Protein AF-A0A383EMZ6-F1 (afdb_monomer)

Structure (mmCIF, N/CA/C/O backbone):
data_AF-A0A383EMZ6-F1
#
_entry.id   AF-A0A383EMZ6-F1
#
loop_
_atom_site.group_PDB
_atom_site.id
_atom_site.type_symbol
_atom_site.label_atom_id
_atom_site.label_alt_id
_atom_site.label_comp_id
_atom_site.label_asym_id
_atom_site.label_entity_id
_atom_site.label_seq_id
_atom_site.pdbx_PDB_ins_code
_atom_site.Cartn_x
_atom_site.Cartn_y
_atom_site.Cartn_z
_atom_site.occupancy
_atom_site.B_iso_or_equiv
_atom_site.auth_seq_id
_atom_site.auth_comp_id
_atom_site.auth_asym_id
_atom_site.auth_atom_id
_atom_site.pdbx_PDB_model_num
ATOM 1 N N . PHE A 1 1 ? 7.703 -22.568 -2.954 1.00 60.00 1 PHE A N 1
ATOM 2 C CA . PHE A 1 1 ? 8.858 -21.655 -2.824 1.00 60.00 1 PHE A CA 1
ATOM 3 C C . PHE A 1 1 ? 9.112 -20.869 -4.114 1.00 60.00 1 PHE A C 1
ATOM 5 O O . PHE A 1 1 ? 8.906 -19.668 -4.104 1.00 60.00 1 PHE A O 1
ATOM 12 N N . PHE A 1 2 ? 9.433 -21.506 -5.249 1.00 65.88 2 PHE A N 1
ATOM 13 C CA . PHE A 1 2 ? 9.772 -20.796 -6.503 1.00 65.88 2 PHE A CA 1
ATOM 14 C C . PHE A 1 2 ? 8.658 -19.934 -7.124 1.00 65.88 2 PHE A C 1
ATOM 16 O O . PHE A 1 2 ? 8.951 -18.939 -7.774 1.00 65.88 2 PHE A O 1
ATOM 23 N N . ALA A 1 3 ? 7.383 -20.264 -6.895 1.00 71.06 3 ALA A N 1
ATOM 24 C CA . ALA A 1 3 ? 6.262 -19.441 -7.360 1.00 71.06 3 ALA A CA 1
ATOM 25 C C . ALA A 1 3 ? 6.038 -18.172 -6.513 1.00 71.06 3 ALA A C 1
ATOM 27 O O . ALA A 1 3 ? 5.283 -17.293 -6.920 1.00 71.06 3 ALA A O 1
ATOM 28 N N . TYR A 1 4 ? 6.675 -18.065 -5.340 1.00 65.00 4 TYR A N 1
ATOM 29 C CA . TYR A 1 4 ? 6.412 -16.993 -4.379 1.00 65.00 4 TYR A CA 1
ATOM 30 C C . TYR A 1 4 ? 6.621 -15.587 -4.959 1.00 65.00 4 TYR A C 1
ATOM 32 O O . TYR A 1 4 ? 5.724 -14.771 -4.781 1.00 65.00 4 TYR A O 1
ATOM 40 N N . PRO A 1 5 ? 7.691 -15.285 -5.723 1.00 65.12 5 PRO A N 1
ATOM 41 C CA . PRO A 1 5 ? 7.840 -13.968 -6.339 1.00 65.12 5 PRO A CA 1
ATOM 42 C C . PRO A 1 5 ? 6.700 -13.620 -7.297 1.00 65.12 5 PRO A C 1
ATOM 44 O O . PRO A 1 5 ? 6.251 -12.480 -7.318 1.00 65.12 5 PRO A O 1
ATOM 47 N N . PHE A 1 6 ? 6.179 -14.591 -8.049 1.00 69.00 6 PHE A N 1
ATOM 48 C CA . PHE A 1 6 ? 5.073 -14.358 -8.979 1.00 69.00 6 PHE A CA 1
ATOM 49 C C . PHE A 1 6 ? 3.757 -14.150 -8.230 1.00 69.00 6 PHE A C 1
ATOM 51 O O . PHE A 1 6 ? 3.038 -13.195 -8.507 1.00 69.00 6 PHE A O 1
ATOM 58 N N . VAL A 1 7 ? 3.476 -14.984 -7.228 1.00 71.69 7 VAL A N 1
ATOM 59 C CA . VAL A 1 7 ? 2.276 -14.857 -6.389 1.00 71.69 7 VAL A CA 1
ATOM 60 C C . VAL A 1 7 ? 2.310 -13.568 -5.568 1.00 71.69 7 VAL A C 1
ATOM 62 O O . VAL A 1 7 ? 1.307 -12.879 -5.488 1.00 71.69 7 VAL A O 1
ATOM 65 N N . ALA A 1 8 ? 3.456 -13.175 -5.018 1.00 66.31 8 ALA A N 1
ATOM 66 C CA . ALA A 1 8 ? 3.597 -11.913 -4.297 1.00 66.31 8 ALA A CA 1
ATOM 67 C C . ALA A 1 8 ? 3.444 -10.690 -5.220 1.00 66.31 8 ALA A C 1
ATOM 69 O O . ALA A 1 8 ? 2.943 -9.655 -4.781 1.00 66.31 8 ALA A O 1
ATOM 70 N N . THR A 1 9 ? 3.851 -10.808 -6.490 1.00 65.31 9 THR A N 1
ATOM 71 C CA . THR A 1 9 ? 3.764 -9.716 -7.475 1.00 65.31 9 THR A CA 1
ATOM 72 C C . THR A 1 9 ? 2.357 -9.568 -8.056 1.00 65.31 9 THR A C 1
ATOM 74 O O . THR A 1 9 ? 1.871 -8.450 -8.192 1.00 65.31 9 THR A O 1
ATOM 77 N N . PHE A 1 10 ? 1.692 -10.679 -8.388 1.00 70.25 10 PHE A N 1
ATOM 78 C CA . PHE A 1 10 ? 0.406 -10.685 -9.102 1.00 70.25 10 PHE A CA 1
ATOM 79 C C . PHE A 1 10 ? -0.799 -11.054 -8.229 1.00 70.25 10 PHE A C 1
ATOM 81 O O . PHE A 1 10 ? -1.933 -10.767 -8.593 1.00 70.25 10 PHE A O 1
ATOM 88 N N . GLY A 1 11 ? -0.565 -11.676 -7.076 1.00 67.94 11 GLY A N 1
ATOM 89 C CA . GLY A 1 11 ? -1.567 -12.135 -6.110 1.00 67.94 11 GLY A CA 1
ATOM 90 C C . GLY A 1 11 ? -1.418 -11.431 -4.764 1.00 67.94 11 GLY A C 1
ATOM 91 O O . GLY A 1 11 ? -1.436 -12.070 -3.712 1.00 67.94 11 GLY A O 1
ATOM 92 N N . GLY A 1 12 ? -1.213 -10.113 -4.793 1.00 66.94 12 GLY A N 1
ATOM 93 C CA . GLY A 1 12 ? -1.101 -9.306 -3.584 1.00 66.94 12 GLY A CA 1
ATOM 94 C C . GLY A 1 12 ? -2.325 -9.462 -2.676 1.00 66.94 12 GLY A C 1
ATOM 95 O O . GLY A 1 12 ? -3.460 -9.489 -3.154 1.00 66.94 12 GLY A O 1
ATOM 96 N N . ALA A 1 13 ? -2.109 -9.570 -1.361 1.00 64.94 13 ALA A N 1
ATOM 97 C CA . ALA A 1 13 ? -3.223 -9.678 -0.424 1.00 64.94 13 ALA A CA 1
ATOM 98 C C . ALA A 1 13 ? -4.114 -8.431 -0.527 1.00 64.94 13 ALA A C 1
ATOM 100 O O . ALA A 1 13 ? -3.613 -7.304 -0.514 1.00 64.94 13 ALA A O 1
ATOM 101 N N . SER A 1 14 ? -5.431 -8.636 -0.581 1.00 62.28 14 SER A N 1
ATOM 102 C CA . SER A 1 14 ? -6.431 -7.568 -0.739 1.00 62.28 14 SER A CA 1
ATOM 103 C C . SER A 1 14 ? -6.275 -6.442 0.288 1.00 62.28 14 SER A C 1
ATOM 105 O O . SER A 1 14 ? -6.531 -5.283 -0.026 1.00 62.28 14 SER A O 1
ATOM 107 N N . ILE A 1 15 ? -5.777 -6.770 1.485 1.00 57.50 15 ILE A N 1
ATOM 108 C CA . ILE A 1 15 ? -5.536 -5.825 2.580 1.00 57.50 15 ILE A CA 1
ATOM 109 C C . ILE A 1 15 ? -4.429 -4.800 2.297 1.00 57.50 15 ILE A C 1
ATOM 111 O O . ILE A 1 15 ? -4.440 -3.720 2.877 1.00 57.50 15 ILE A O 1
ATOM 115 N N . PHE A 1 16 ? -3.465 -5.122 1.431 1.00 56.16 16 PHE A N 1
ATOM 116 C CA . PHE A 1 16 ? -2.370 -4.211 1.088 1.00 56.16 16 PHE A CA 1
ATOM 117 C C . PHE A 1 16 ? -2.718 -3.281 -0.068 1.00 56.16 16 PHE A C 1
ATOM 119 O O . PHE A 1 16 ? -1.886 -2.455 -0.434 1.00 56.16 16 PHE A O 1
ATOM 126 N N . GLU A 1 17 ? -3.907 -3.444 -0.662 1.00 60.12 17 GLU A N 1
ATOM 127 C CA . GLU A 1 17 ? -4.349 -2.703 -1.845 1.00 60.12 17 GLU A CA 1
ATOM 128 C C . GLU A 1 17 ? -3.314 -2.697 -2.983 1.00 60.12 17 GLU A C 1
ATOM 130 O O . GLU A 1 17 ? -3.352 -1.852 -3.873 1.00 60.12 17 GLU A O 1
ATOM 135 N N . SER A 1 18 ? -2.388 -3.660 -2.988 1.00 61.22 18 SER A N 1
ATOM 136 C CA . SER A 1 18 ? -1.235 -3.684 -3.888 1.00 61.22 18 SER A CA 1
ATOM 137 C C . SER A 1 18 ? -1.625 -3.898 -5.350 1.00 61.22 18 SER A C 1
ATOM 139 O O . SER A 1 18 ? -0.832 -3.617 -6.240 1.00 61.22 18 SER A O 1
ATOM 141 N N . GLY A 1 19 ? -2.861 -4.338 -5.608 1.00 61.75 19 GLY A N 1
ATOM 142 C CA . GLY A 1 19 ? -3.452 -4.376 -6.946 1.00 61.75 19 GLY A CA 1
ATOM 143 C C . GLY A 1 19 ? -3.991 -3.031 -7.450 1.00 61.75 19 GLY A C 1
ATOM 144 O O . GLY A 1 19 ? -4.326 -2.933 -8.625 1.00 61.75 19 GLY A O 1
ATOM 145 N N . LYS A 1 20 ? -4.101 -2.000 -6.599 1.00 60.62 20 LYS A N 1
ATOM 146 C CA . LYS A 1 20 ? -4.686 -0.699 -6.970 1.00 60.62 20 LYS A CA 1
ATOM 147 C C . LYS A 1 20 ? -3.652 0.300 -7.498 1.00 60.62 20 LYS A C 1
ATOM 149 O O . LYS A 1 20 ? -4.023 1.195 -8.250 1.00 60.62 20 LYS A O 1
ATOM 154 N N . ILE A 1 21 ? -2.384 0.186 -7.090 1.00 59.19 21 ILE A N 1
ATOM 155 C CA . ILE A 1 21 ? -1.353 1.208 -7.341 1.00 59.19 21 ILE A CA 1
ATOM 156 C C . ILE A 1 21 ? 0.012 0.542 -7.553 1.00 59.19 21 ILE A C 1
ATOM 158 O O . ILE A 1 21 ? 0.416 -0.320 -6.775 1.00 59.19 21 ILE A O 1
ATOM 162 N N . GLY A 1 22 ? 0.753 0.982 -8.576 1.00 68.62 22 GLY A N 1
ATOM 163 C CA . GLY A 1 22 ? 2.158 0.619 -8.770 1.00 68.62 22 GLY A CA 1
ATOM 164 C C . GLY A 1 22 ? 2.525 0.272 -10.211 1.00 68.62 22 GLY A C 1
ATOM 165 O O . GLY A 1 22 ? 1.727 -0.262 -10.975 1.00 68.62 22 GLY A O 1
ATOM 166 N N . PHE A 1 23 ? 3.784 0.513 -10.578 1.00 67.94 23 PHE A N 1
ATOM 167 C CA . PHE A 1 23 ? 4.320 0.287 -11.927 1.00 67.94 23 PHE A CA 1
ATOM 168 C C . PHE A 1 23 ? 4.581 -1.195 -12.268 1.00 67.94 23 PHE A C 1
ATOM 170 O O . PHE A 1 23 ? 5.334 -1.486 -13.193 1.00 67.94 23 PHE A O 1
ATOM 177 N N . GLY A 1 24 ? 3.986 -2.147 -11.543 1.00 76.12 24 GLY A N 1
ATOM 178 C CA . GLY A 1 24 ? 4.099 -3.588 -11.814 1.00 76.12 24 GLY A CA 1
ATOM 179 C C . GLY A 1 24 ? 3.723 -3.976 -13.254 1.00 76.12 24 GLY A C 1
ATOM 180 O O . GLY A 1 24 ? 4.517 -4.638 -13.927 1.00 76.12 24 GLY A O 1
ATOM 181 N N . PRO A 1 25 ? 2.577 -3.502 -13.788 1.00 82.88 25 PRO A N 1
ATOM 182 C CA . PRO A 1 25 ? 2.163 -3.793 -15.161 1.00 82.88 25 PRO A CA 1
ATOM 183 C C . PRO A 1 25 ? 3.153 -3.310 -16.226 1.00 82.88 25 PRO A C 1
ATOM 185 O O . PRO A 1 25 ? 3.214 -3.893 -17.304 1.00 82.88 25 PRO A O 1
ATOM 188 N N . TYR A 1 26 ? 3.956 -2.279 -15.933 1.00 89.00 26 TYR A N 1
ATOM 189 C CA . TYR A 1 26 ? 4.925 -1.743 -16.888 1.00 89.00 26 TYR A CA 1
ATOM 190 C C . TYR A 1 26 ? 5.942 -2.791 -17.318 1.00 89.00 26 TYR A C 1
ATOM 192 O O . TYR A 1 26 ? 6.085 -3.042 -18.514 1.00 89.00 26 TYR A O 1
ATOM 200 N N . LEU A 1 27 ? 6.609 -3.429 -16.351 1.00 88.88 27 LEU A N 1
ATOM 201 C CA . LEU A 1 27 ? 7.637 -4.427 -16.638 1.00 88.88 27 LEU A CA 1
ATOM 202 C C . LEU A 1 27 ? 7.069 -5.616 -17.412 1.00 88.88 27 LEU A C 1
ATOM 204 O O . LEU A 1 27 ? 7.744 -6.124 -18.299 1.00 88.88 27 LEU A O 1
ATOM 208 N N . VAL A 1 28 ? 5.824 -6.011 -17.129 1.00 88.81 28 VAL A N 1
ATOM 209 C CA . VAL A 1 28 ? 5.130 -7.088 -17.851 1.00 88.81 28 VAL A CA 1
ATOM 210 C C . VAL A 1 28 ? 4.863 -6.702 -19.301 1.00 88.81 28 VAL A C 1
ATOM 212 O O . VAL A 1 28 ? 5.166 -7.477 -20.204 1.00 88.81 28 VAL A O 1
ATOM 215 N N . LEU A 1 29 ? 4.344 -5.496 -19.539 1.00 90.81 29 LEU A N 1
ATOM 216 C CA . LEU A 1 29 ? 4.022 -5.019 -20.885 1.00 90.81 29 LEU A CA 1
ATOM 217 C C . LEU A 1 29 ? 5.269 -4.880 -21.764 1.00 90.81 29 LEU A C 1
ATOM 219 O O . LEU A 1 29 ? 5.240 -5.249 -22.937 1.00 90.81 29 LEU A O 1
ATOM 223 N N . ILE A 1 30 ? 6.378 -4.381 -21.209 1.00 93.19 30 ILE A N 1
ATOM 224 C CA . ILE A 1 30 ? 7.621 -4.222 -21.977 1.00 93.19 30 ILE A CA 1
ATOM 225 C C . ILE A 1 30 ? 8.456 -5.504 -22.048 1.00 93.19 30 ILE A C 1
ATOM 227 O O . ILE A 1 30 ? 9.402 -5.551 -22.835 1.00 93.19 30 ILE A O 1
ATOM 231 N N . PHE A 1 31 ? 8.135 -6.536 -21.260 1.00 91.88 31 PHE A N 1
ATOM 232 C CA . PHE A 1 31 ? 8.940 -7.754 -21.142 1.00 91.88 31 PHE A CA 1
ATOM 233 C C . PHE A 1 31 ? 9.309 -8.384 -22.499 1.00 91.88 31 PHE A C 1
ATOM 235 O O . PHE A 1 31 ? 10.496 -8.655 -22.706 1.00 91.88 31 PHE A O 1
ATOM 242 N N . PRO A 1 32 ? 8.385 -8.536 -23.475 1.00 92.25 32 PRO A N 1
ATOM 243 C CA . PRO A 1 32 ? 8.736 -9.092 -24.783 1.00 92.25 32 PRO A CA 1
ATOM 244 C C . PRO A 1 32 ? 9.768 -8.239 -25.536 1.00 92.25 32 PRO A C 1
ATOM 246 O O . PRO A 1 32 ? 10.702 -8.774 -26.133 1.00 92.25 32 PRO A O 1
ATOM 249 N N . LEU A 1 33 ? 9.653 -6.906 -25.470 1.00 92.69 33 LEU A N 1
ATOM 250 C CA . LEU A 1 33 ? 10.612 -5.988 -26.097 1.00 92.69 33 LEU A CA 1
ATOM 251 C C . LEU A 1 33 ? 11.983 -6.058 -25.428 1.00 92.69 33 LEU A C 1
ATOM 253 O O . LEU A 1 33 ? 13.007 -5.976 -26.105 1.00 92.69 33 LEU A O 1
ATOM 257 N N . VAL A 1 34 ? 12.008 -6.210 -24.105 1.00 93.31 34 VAL A N 1
ATOM 258 C CA . VAL A 1 34 ? 13.248 -6.352 -23.340 1.00 93.31 34 VAL A CA 1
ATOM 259 C C . VAL A 1 34 ? 13.952 -7.648 -23.724 1.00 93.31 34 VAL A C 1
ATOM 261 O O . VAL A 1 34 ? 15.136 -7.602 -24.041 1.00 93.31 34 VAL A O 1
ATOM 264 N N . MET A 1 35 ? 13.240 -8.779 -23.767 1.00 93.44 35 MET A N 1
ATOM 265 C CA . MET A 1 35 ? 13.814 -10.074 -24.155 1.00 93.44 35 MET A CA 1
ATOM 266 C C . MET A 1 35 ? 14.390 -10.043 -25.573 1.00 93.44 35 MET A C 1
ATOM 268 O O . MET A 1 35 ? 15.543 -10.422 -25.783 1.00 93.44 35 MET A O 1
ATOM 272 N N . LEU A 1 36 ? 13.633 -9.505 -26.535 1.00 92.75 36 LEU A N 1
ATOM 273 C CA . LEU A 1 36 ? 14.113 -9.320 -27.906 1.00 92.75 36 LEU A CA 1
ATOM 274 C C . LEU A 1 36 ? 15.321 -8.378 -27.969 1.00 92.75 36 LEU A C 1
ATOM 276 O O . LEU A 1 36 ? 16.257 -8.622 -28.727 1.00 92.75 36 LEU A O 1
ATOM 280 N N . GL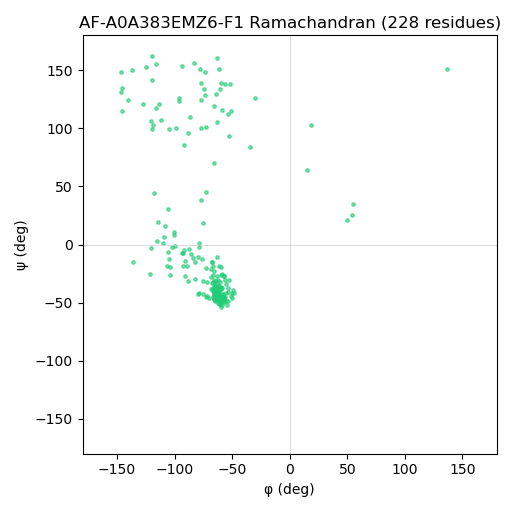Y A 1 37 ? 15.328 -7.314 -27.165 1.00 91.12 37 GLY A N 1
ATOM 281 C CA . GLY A 1 37 ? 16.433 -6.364 -27.094 1.00 91.12 37 GLY A CA 1
ATOM 282 C C . GLY A 1 37 ? 17.703 -6.997 -26.532 1.00 91.12 37 GLY A C 1
ATOM 283 O O . GLY A 1 37 ? 18.769 -6.846 -27.124 1.00 91.12 37 GLY A O 1
ATOM 284 N N . VAL A 1 38 ? 17.595 -7.745 -25.432 1.00 91.81 38 VAL A N 1
ATOM 285 C CA . VAL A 1 38 ? 18.718 -8.488 -24.841 1.00 91.81 38 VAL A CA 1
ATOM 286 C C . VAL A 1 38 ? 19.276 -9.490 -25.846 1.00 91.81 38 VAL A C 1
ATOM 288 O O . VAL A 1 38 ? 20.484 -9.505 -26.067 1.00 91.81 38 VAL A O 1
ATOM 291 N N . TRP A 1 39 ? 18.417 -10.265 -26.515 1.00 92.62 39 TRP A N 1
ATOM 292 C CA . TRP A 1 39 ? 18.846 -11.226 -27.533 1.00 92.62 39 TRP A CA 1
ATOM 293 C C . TRP A 1 39 ? 19.564 -10.550 -28.708 1.00 92.62 39 TRP A C 1
ATOM 295 O O . TRP A 1 39 ? 20.650 -10.969 -29.103 1.00 92.62 39 TRP A O 1
ATOM 305 N N . HIS A 1 40 ? 18.994 -9.464 -29.236 1.00 91.81 40 HIS A N 1
ATOM 306 C CA . HIS A 1 40 ? 19.542 -8.732 -30.383 1.00 91.81 40 HIS A CA 1
ATOM 307 C C . HIS A 1 40 ? 20.858 -8.006 -30.080 1.00 91.81 40 HIS A C 1
ATOM 309 O O . HIS A 1 40 ? 21.666 -7.772 -30.977 1.00 91.81 40 HIS A O 1
ATOM 315 N N . PHE A 1 41 ? 21.078 -7.614 -28.824 1.00 89.75 41 PHE A N 1
ATOM 316 C CA . PHE A 1 41 ? 22.283 -6.908 -28.383 1.00 89.75 41 PHE A CA 1
ATOM 317 C C . PHE A 1 41 ? 23.212 -7.772 -27.515 1.00 89.75 41 PHE A C 1
ATOM 319 O O . PHE A 1 41 ? 24.105 -7.216 -26.871 1.00 89.75 41 PHE A O 1
ATOM 326 N N . ARG A 1 42 ? 23.042 -9.103 -27.517 1.00 89.06 42 ARG A N 1
ATOM 327 C CA . ARG A 1 42 ? 23.752 -10.041 -26.627 1.00 89.06 42 ARG A CA 1
ATOM 328 C C . ARG A 1 42 ? 25.275 -9.900 -26.678 1.00 89.06 42 ARG A C 1
ATOM 330 O O . ARG A 1 42 ? 25.910 -9.836 -25.632 1.00 89.06 42 ARG A O 1
ATOM 337 N N . ASP A 1 43 ? 25.837 -9.703 -27.871 1.00 87.69 43 ASP A N 1
ATOM 338 C CA . ASP A 1 43 ? 27.291 -9.624 -28.080 1.00 87.69 43 ASP A CA 1
ATOM 339 C C . ASP A 1 43 ? 27.915 -8.360 -27.463 1.00 87.69 43 ASP A C 1
ATOM 341 O O . ASP A 1 43 ? 29.111 -8.302 -27.200 1.00 87.69 43 ASP A O 1
ATOM 345 N N . ARG A 1 44 ? 27.105 -7.322 -27.221 1.00 84.94 44 ARG A N 1
ATOM 346 C CA . ARG A 1 44 ? 27.543 -6.035 -26.651 1.00 84.94 44 ARG A CA 1
ATOM 347 C C . ARG A 1 44 ? 27.044 -5.813 -25.229 1.00 84.94 44 ARG A C 1
ATOM 349 O O . ARG A 1 44 ? 27.286 -4.750 -24.658 1.00 84.94 44 ARG A O 1
ATOM 356 N N . PHE A 1 45 ? 26.313 -6.773 -24.672 1.00 80.19 45 PHE A N 1
ATOM 357 C CA . PHE A 1 45 ? 25.631 -6.604 -23.398 1.00 80.19 45 PHE A CA 1
ATOM 358 C C . PHE A 1 45 ? 26.614 -6.588 -22.225 1.00 80.19 45 PHE A C 1
ATOM 360 O O . PHE A 1 45 ? 26.528 -5.694 -21.385 1.00 80.19 45 PHE A O 1
ATOM 367 N N . SER A 1 46 ? 27.592 -7.499 -22.221 1.00 75.94 46 SER A N 1
ATOM 368 C CA . SER A 1 46 ? 28.621 -7.628 -21.175 1.00 75.94 46 SER A CA 1
ATOM 369 C C . SER A 1 46 ? 29.520 -6.395 -21.040 1.00 75.94 46 SER A C 1
ATOM 371 O O . SER A 1 46 ? 29.959 -6.077 -19.941 1.00 75.94 46 SER A O 1
ATOM 373 N N . VAL A 1 47 ? 29.744 -5.664 -22.136 1.00 82.50 47 VAL A N 1
ATOM 374 C CA . VAL A 1 47 ? 30.566 -4.437 -22.173 1.00 82.50 47 VAL A CA 1
ATOM 375 C C . VAL A 1 47 ? 29.716 -3.173 -21.953 1.00 82.50 47 VAL A C 1
ATOM 377 O O . VAL A 1 47 ? 30.223 -2.055 -21.876 1.00 82.50 47 VAL A O 1
ATOM 380 N N . SER A 1 48 ? 28.391 -3.308 -21.867 1.00 87.00 48 SER A N 1
ATOM 381 C CA . SER A 1 48 ? 27.495 -2.159 -21.746 1.00 87.00 48 SER A CA 1
ATOM 382 C C . SER A 1 48 ? 27.468 -1.584 -20.327 1.00 87.00 48 SER A C 1
ATOM 384 O O . SER A 1 48 ? 27.549 -2.305 -19.337 1.00 87.00 48 SER A O 1
ATOM 386 N N . ARG A 1 49 ? 27.202 -0.274 -20.215 1.00 88.25 49 ARG A N 1
ATOM 387 C CA . ARG A 1 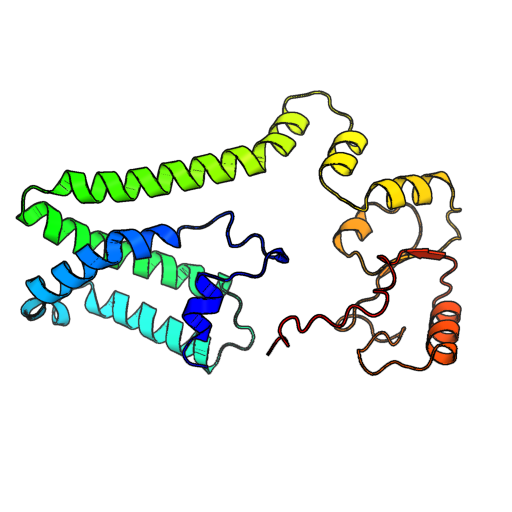49 ? 26.930 0.391 -18.925 1.00 88.25 49 ARG A CA 1
ATOM 388 C C . ARG A 1 49 ? 25.666 -0.131 -18.217 1.00 88.25 49 ARG A C 1
ATOM 390 O O . ARG A 1 49 ? 25.446 0.205 -17.061 1.00 88.25 49 ARG A O 1
ATOM 397 N N . LEU A 1 50 ? 24.838 -0.937 -18.892 1.00 90.19 50 LEU A N 1
ATOM 398 C CA . LEU A 1 50 ? 23.628 -1.537 -18.319 1.00 90.19 50 LEU A CA 1
ATOM 399 C C . LEU A 1 50 ? 23.927 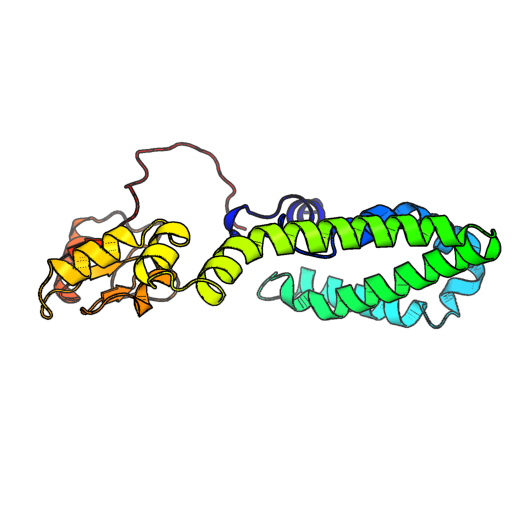-2.808 -17.519 1.00 90.19 50 LEU A C 1
ATOM 401 O O . LEU A 1 50 ? 23.213 -3.088 -16.559 1.00 90.19 50 LEU A O 1
ATOM 405 N N . ALA A 1 51 ? 24.980 -3.547 -17.882 1.00 88.56 51 ALA A N 1
ATOM 406 C CA . ALA A 1 51 ? 25.391 -4.754 -17.171 1.00 88.56 51 ALA A CA 1
ATOM 407 C C . ALA A 1 51 ? 25.622 -4.513 -15.667 1.00 88.56 51 ALA A C 1
ATOM 409 O O . ALA A 1 51 ? 24.968 -5.191 -14.879 1.00 88.56 51 ALA A O 1
ATOM 410 N N . PRO A 1 52 ? 26.433 -3.527 -15.222 1.00 91.94 52 PRO A N 1
ATOM 411 C CA . PRO A 1 52 ? 26.629 -3.293 -13.791 1.00 91.94 52 PRO A CA 1
ATOM 412 C C . PRO A 1 52 ? 25.336 -2.889 -13.069 1.00 91.94 52 PRO A C 1
ATOM 414 O O . PRO A 1 5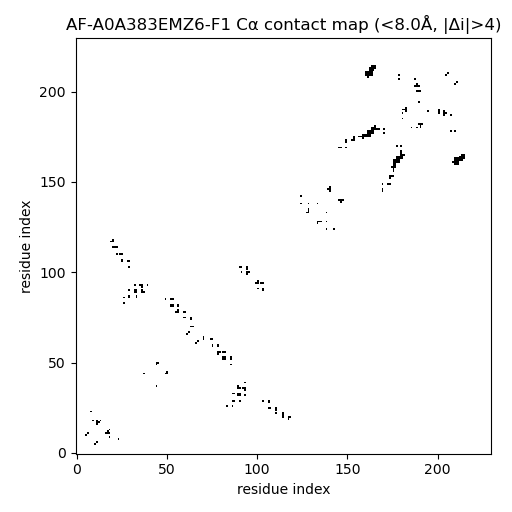2 ? 25.119 -3.317 -11.940 1.00 91.94 52 PRO A O 1
ATOM 417 N N . ILE A 1 53 ? 24.442 -2.131 -13.716 1.00 93.31 53 ILE A N 1
ATOM 418 C CA . ILE A 1 53 ? 23.147 -1.744 -13.131 1.00 93.31 53 ILE A CA 1
ATOM 419 C C . ILE A 1 53 ? 22.285 -2.985 -12.882 1.00 93.31 53 ILE A C 1
ATOM 421 O O . ILE A 1 53 ? 21.757 -3.163 -11.787 1.00 93.31 53 ILE A O 1
ATOM 425 N N . LEU A 1 54 ? 22.163 -3.864 -13.877 1.00 92.62 54 LEU A N 1
ATOM 426 C CA . LEU A 1 54 ? 21.382 -5.094 -13.750 1.00 92.62 54 LEU A CA 1
ATOM 427 C C . LEU A 1 54 ? 22.016 -6.079 -12.766 1.00 92.62 54 LEU A C 1
ATOM 429 O O . LEU A 1 54 ? 21.289 -6.754 -12.038 1.00 92.62 54 LEU A O 1
ATOM 433 N N . THR A 1 55 ? 23.346 -6.112 -12.673 1.00 92.62 55 THR A N 1
ATOM 434 C CA . THR A 1 55 ? 24.060 -6.863 -11.636 1.00 92.62 55 THR A CA 1
ATOM 435 C C . THR A 1 55 ? 23.714 -6.341 -10.245 1.00 92.62 55 THR A C 1
ATOM 437 O O . THR A 1 55 ? 23.348 -7.139 -9.387 1.00 92.62 55 THR A O 1
ATOM 440 N N . ILE A 1 56 ? 23.745 -5.021 -10.021 1.00 93.81 56 ILE A N 1
ATOM 441 C CA . ILE A 1 56 ? 23.354 -4.413 -8.738 1.00 93.81 56 ILE A CA 1
ATOM 442 C C . ILE A 1 56 ? 21.911 -4.786 -8.394 1.00 93.81 56 ILE A C 1
ATOM 444 O O . ILE A 1 56 ? 21.663 -5.293 -7.306 1.00 93.81 56 ILE A O 1
ATOM 448 N N . VAL A 1 57 ? 20.974 -4.611 -9.332 1.00 93.62 57 VAL A N 1
ATOM 449 C CA . VAL A 1 57 ? 19.563 -4.983 -9.138 1.00 93.62 57 VAL A CA 1
ATOM 450 C C . VAL A 1 57 ? 19.425 -6.457 -8.760 1.00 93.62 57 VAL A C 1
ATOM 452 O O . VAL A 1 57 ? 18.695 -6.785 -7.825 1.00 93.62 57 VAL A O 1
ATOM 455 N N . THR A 1 58 ? 20.144 -7.340 -9.455 1.00 92.19 58 THR A N 1
ATOM 456 C CA . THR A 1 58 ? 20.109 -8.786 -9.208 1.00 92.19 58 THR A CA 1
ATOM 457 C C . THR A 1 58 ? 20.659 -9.115 -7.825 1.00 92.19 58 THR A C 1
ATOM 459 O O . THR A 1 58 ? 20.000 -9.812 -7.062 1.00 92.19 58 THR A O 1
ATOM 462 N N . ILE A 1 59 ? 21.821 -8.570 -7.456 1.00 93.38 59 ILE A N 1
ATOM 463 C CA . ILE A 1 59 ? 22.423 -8.773 -6.133 1.00 93.38 59 ILE A CA 1
ATOM 464 C C . ILE A 1 59 ? 21.494 -8.243 -5.040 1.00 93.38 59 ILE A C 1
ATOM 466 O O . ILE A 1 59 ? 21.225 -8.958 -4.081 1.00 93.38 59 ILE A O 1
ATOM 470 N N . THR A 1 60 ? 20.952 -7.031 -5.186 1.00 91.31 60 THR A N 1
ATOM 471 C CA . THR A 1 60 ? 20.002 -6.465 -4.217 1.00 91.31 60 THR A CA 1
ATOM 472 C C . THR A 1 60 ? 18.768 -7.348 -4.065 1.00 91.31 60 THR A C 1
ATOM 474 O O . THR A 1 60 ? 18.333 -7.590 -2.941 1.00 91.31 60 THR A O 1
ATOM 477 N N . TYR A 1 61 ? 18.226 -7.869 -5.169 1.00 88.56 61 TYR A N 1
ATOM 478 C CA . TYR A 1 61 ? 17.092 -8.785 -5.129 1.00 88.56 61 TYR A CA 1
ATOM 479 C C . TYR A 1 61 ? 17.433 -10.095 -4.409 1.00 88.56 61 TYR A C 1
ATOM 481 O O . TYR A 1 61 ? 16.682 -10.511 -3.530 1.00 88.56 61 TYR A O 1
ATOM 489 N N . LEU A 1 62 ? 18.572 -10.722 -4.728 1.00 90.62 62 LEU A N 1
ATOM 490 C CA . LEU A 1 62 ? 19.011 -11.965 -4.086 1.00 90.62 62 LEU A CA 1
ATOM 491 C C . LEU A 1 62 ? 19.275 -11.763 -2.591 1.00 90.62 62 LEU A C 1
ATOM 493 O O . LEU A 1 62 ? 18.821 -12.564 -1.778 1.00 90.62 62 LEU A O 1
ATOM 497 N N . LEU A 1 63 ? 19.949 -10.672 -2.218 1.00 90.12 63 LEU A N 1
ATOM 498 C CA . LEU A 1 63 ? 20.197 -10.333 -0.819 1.00 90.12 63 LEU A CA 1
ATOM 499 C C . LEU A 1 63 ? 18.888 -10.122 -0.056 1.00 90.12 63 LEU A C 1
ATOM 501 O O . LEU A 1 63 ? 18.707 -10.672 1.027 1.00 90.12 63 LEU A O 1
ATOM 505 N N . TRP A 1 64 ? 17.949 -9.376 -0.638 1.00 87.25 64 TRP A N 1
ATOM 506 C CA . TRP A 1 64 ? 16.630 -9.172 -0.046 1.00 87.25 64 TRP A CA 1
ATOM 507 C C . TRP A 1 64 ? 15.837 -10.479 0.077 1.00 87.25 64 TRP A C 1
ATOM 509 O O . TRP A 1 64 ? 15.194 -10.704 1.099 1.00 87.25 64 TRP A O 1
ATOM 519 N N . PHE A 1 65 ? 15.894 -11.348 -0.935 1.00 84.56 65 PHE A N 1
ATOM 520 C CA . PHE A 1 65 ? 15.132 -12.593 -0.964 1.00 84.56 65 PHE A CA 1
ATOM 521 C C . PHE A 1 65 ? 15.654 -13.621 0.048 1.00 84.56 65 PHE A C 1
ATOM 523 O O . PHE A 1 65 ? 14.857 -14.206 0.781 1.00 84.56 65 PHE A O 1
ATOM 530 N N . PHE A 1 66 ? 16.976 -13.823 0.107 1.00 86.12 66 PHE A N 1
ATOM 531 C CA . PHE A 1 66 ? 17.599 -14.851 0.948 1.00 86.12 66 PHE A CA 1
ATOM 532 C C . PHE A 1 66 ? 17.925 -14.386 2.370 1.00 86.12 66 PHE A C 1
ATOM 534 O O . PHE A 1 66 ? 17.873 -15.198 3.289 1.00 86.12 66 PHE A O 1
ATOM 541 N N . PHE A 1 67 ? 18.250 -13.105 2.568 1.00 85.62 67 PHE A N 1
ATOM 542 C CA . PHE A 1 67 ? 18.741 -12.588 3.853 1.00 85.62 67 PHE A CA 1
ATOM 543 C C . PHE A 1 67 ? 17.855 -11.489 4.453 1.00 85.62 67 PHE A C 1
ATOM 545 O O . PHE A 1 67 ? 18.132 -11.002 5.548 1.00 85.62 67 PHE A O 1
ATOM 552 N N . GLY A 1 68 ? 16.796 -11.064 3.758 1.00 75.75 68 GLY A N 1
ATOM 553 C CA . GLY A 1 68 ? 15.917 -10.002 4.232 1.00 75.75 68 GLY A CA 1
ATOM 554 C C . GLY A 1 68 ? 15.155 -10.414 5.500 1.00 75.75 68 GLY A C 1
ATOM 555 O O . GLY A 1 68 ? 14.320 -11.313 5.422 1.00 75.75 68 GLY A O 1
ATOM 556 N N . PRO A 1 69 ? 15.326 -9.719 6.646 1.00 70.81 69 PRO A N 1
ATOM 557 C CA . PRO A 1 69 ? 14.610 -10.043 7.888 1.00 70.81 69 PRO A CA 1
ATOM 558 C C . PRO A 1 69 ? 13.100 -9.786 7.772 1.00 70.81 69 PRO A C 1
ATOM 560 O O . PRO A 1 69 ? 12.298 -10.273 8.563 1.00 70.81 69 PRO A O 1
ATOM 563 N N . SER A 1 70 ? 12.697 -8.984 6.784 1.00 69.00 70 SER A N 1
ATOM 564 C CA . SER A 1 70 ? 11.308 -8.753 6.428 1.00 69.00 70 SER A CA 1
ATOM 565 C C . SER A 1 70 ? 11.212 -8.565 4.918 1.00 69.00 70 SER A C 1
ATOM 567 O O . SER A 1 70 ? 11.701 -7.565 4.381 1.00 69.00 70 SER A O 1
ATOM 569 N N . GLN A 1 71 ? 10.538 -9.496 4.238 1.00 70.19 71 GLN A N 1
ATOM 570 C CA . GLN A 1 71 ? 10.280 -9.478 2.791 1.00 70.19 71 GLN A CA 1
ATOM 571 C C . GLN A 1 71 ? 9.226 -8.422 2.403 1.00 70.19 71 GLN A C 1
ATOM 573 O O . GLN A 1 71 ? 8.305 -8.650 1.623 1.00 70.19 71 GLN A O 1
ATOM 578 N N . ARG A 1 72 ? 9.342 -7.212 2.959 1.00 73.38 72 ARG A N 1
ATOM 579 C CA . ARG A 1 72 ? 8.520 -6.067 2.565 1.00 73.38 72 ARG A CA 1
ATOM 580 C C . ARG A 1 72 ? 9.048 -5.520 1.246 1.00 73.38 72 ARG A C 1
ATOM 582 O O . ARG A 1 72 ? 10.206 -5.110 1.160 1.00 73.38 72 ARG A O 1
ATOM 589 N N . VAL A 1 73 ? 8.159 -5.441 0.260 1.00 73.06 73 VAL A N 1
ATOM 590 C CA . VAL A 1 73 ? 8.446 -4.983 -1.111 1.00 73.06 73 VAL A CA 1
ATOM 591 C C . VAL A 1 73 ? 9.032 -3.565 -1.152 1.00 73.06 73 VAL A C 1
ATOM 593 O O . VAL A 1 73 ? 9.833 -3.255 -2.025 1.00 73.06 73 VAL A O 1
ATOM 596 N N . ARG A 1 74 ? 8.730 -2.704 -0.169 1.00 78.25 74 ARG A N 1
ATOM 597 C CA . ARG A 1 74 ? 9.262 -1.329 -0.112 1.00 78.25 74 ARG A CA 1
ATOM 598 C C . ARG A 1 74 ? 10.793 -1.235 -0.065 1.00 78.25 74 ARG A C 1
ATOM 600 O O . ARG A 1 74 ? 11.335 -0.232 -0.508 1.00 78.25 74 ARG A O 1
ATOM 607 N N . HIS A 1 75 ? 11.489 -2.262 0.431 1.00 81.31 75 HIS A N 1
ATOM 608 C CA . HIS A 1 75 ? 12.959 -2.284 0.422 1.00 81.31 75 HIS A CA 1
ATOM 609 C C . HIS A 1 75 ? 13.534 -2.524 -0.985 1.00 81.31 75 HIS A C 1
ATOM 611 O O . HIS A 1 75 ? 14.676 -2.166 -1.244 1.00 81.31 75 HIS A O 1
ATOM 617 N N . LEU A 1 76 ? 12.738 -3.079 -1.906 1.00 83.12 76 LEU A N 1
ATOM 618 C CA . LEU A 1 76 ? 13.115 -3.264 -3.307 1.00 83.12 76 LEU A CA 1
ATOM 619 C C . LEU A 1 76 ? 12.839 -2.031 -4.169 1.00 83.12 76 LEU A C 1
ATOM 621 O O . LEU A 1 76 ? 13.253 -2.016 -5.324 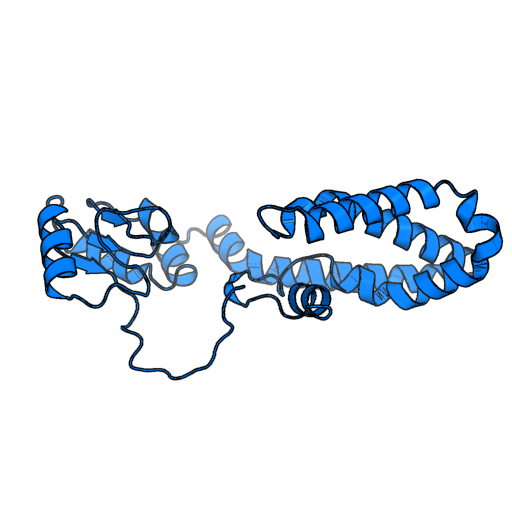1.00 83.12 76 LEU A O 1
ATOM 625 N N . LEU A 1 77 ? 12.163 -1.002 -3.648 1.00 84.19 77 LEU A N 1
ATOM 626 C CA . LEU A 1 77 ? 11.743 0.152 -4.447 1.00 84.19 77 LEU A CA 1
ATOM 627 C C . LEU A 1 77 ? 12.913 0.841 -5.190 1.00 84.19 77 LEU A C 1
ATOM 629 O O . LEU A 1 77 ? 12.752 1.127 -6.378 1.00 84.19 77 LEU A O 1
ATOM 633 N N . PRO A 1 78 ? 14.106 1.035 -4.584 1.00 88.06 78 PRO A N 1
ATOM 634 C CA . PRO A 1 78 ? 15.253 1.596 -5.304 1.00 88.06 78 PRO A CA 1
ATOM 635 C C . PRO A 1 78 ? 15.766 0.680 -6.426 1.00 88.06 78 PRO A C 1
ATOM 637 O O . PRO A 1 78 ? 16.017 1.139 -7.539 1.00 88.06 78 PRO A O 1
ATOM 640 N N . ALA A 1 79 ? 15.871 -0.628 -6.165 1.00 90.62 79 ALA A N 1
ATOM 641 C CA . ALA A 1 79 ? 16.286 -1.607 -7.172 1.00 90.62 79 ALA A CA 1
ATOM 642 C C . ALA A 1 79 ? 15.264 -1.706 -8.315 1.00 90.62 79 ALA A C 1
ATOM 644 O O . ALA A 1 79 ? 15.634 -1.835 -9.480 1.00 90.62 79 ALA A O 1
ATOM 645 N N . TYR A 1 80 ? 13.978 -1.576 -7.995 1.00 87.31 80 TYR A N 1
ATOM 646 C CA . TYR A 1 80 ? 12.894 -1.564 -8.966 1.00 87.31 80 TYR A CA 1
ATOM 647 C C . TYR A 1 80 ? 12.983 -0.359 -9.913 1.00 87.31 80 TYR A C 1
ATOM 649 O O . TYR A 1 80 ? 12.819 -0.518 -11.120 1.00 87.31 80 TYR A O 1
ATOM 657 N N . ALA A 1 81 ? 13.314 0.832 -9.402 1.00 89.88 81 ALA A N 1
ATOM 658 C CA . ALA A 1 81 ? 13.532 2.016 -10.235 1.00 89.88 81 ALA A CA 1
ATOM 659 C C . ALA A 1 81 ? 14.696 1.822 -11.225 1.00 89.88 81 ALA A C 1
ATOM 661 O O . ALA A 1 81 ? 14.563 2.139 -12.409 1.00 89.88 81 ALA A O 1
ATOM 662 N N . LEU A 1 82 ? 15.807 1.236 -10.767 1.00 93.25 82 LEU A N 1
ATOM 663 C CA . LEU A 1 82 ? 16.951 0.903 -11.623 1.00 93.25 82 LEU A CA 1
ATOM 664 C C . LEU A 1 82 ? 16.597 -0.155 -12.675 1.00 93.25 82 LEU A C 1
ATOM 666 O O . LEU A 1 82 ? 16.972 -0.013 -13.841 1.00 93.25 82 LEU A O 1
ATOM 670 N N . LEU A 1 83 ? 15.845 -1.187 -12.284 1.00 92.56 83 LEU A N 1
ATOM 671 C CA . LEU A 1 83 ? 15.366 -2.224 -13.194 1.00 92.56 83 LEU A CA 1
ATOM 672 C C . LEU A 1 83 ? 14.485 -1.630 -14.292 1.00 92.56 83 LEU A C 1
ATOM 674 O O . LEU A 1 83 ? 14.696 -1.921 -15.470 1.00 92.56 83 LEU A O 1
ATOM 678 N N . MET A 1 84 ? 13.528 -0.774 -13.923 1.00 91.38 84 MET A N 1
ATOM 679 C CA . MET A 1 84 ? 12.683 -0.078 -14.890 1.00 91.38 84 MET A CA 1
ATOM 680 C C . MET A 1 84 ? 13.534 0.758 -15.841 1.00 91.38 84 MET A C 1
ATOM 682 O O . MET A 1 84 ? 13.447 0.552 -17.042 1.00 91.38 84 MET A O 1
ATOM 686 N N . ALA A 1 85 ? 14.432 1.608 -15.339 1.00 92.31 85 ALA A N 1
ATOM 687 C CA . ALA A 1 85 ? 15.279 2.434 -16.198 1.00 92.31 85 ALA A CA 1
ATOM 688 C C . ALA A 1 85 ? 16.115 1.599 -17.189 1.00 92.31 85 ALA A C 1
ATOM 690 O O . ALA A 1 85 ? 16.144 1.891 -18.388 1.00 92.31 85 ALA A O 1
ATOM 691 N N . ALA A 1 86 ? 16.759 0.527 -16.718 1.00 93.50 86 ALA A N 1
ATOM 692 C CA . ALA A 1 86 ? 17.570 -0.345 -17.563 1.00 93.50 86 ALA A CA 1
ATOM 693 C C . ALA A 1 86 ? 16.731 -1.053 -18.640 1.00 93.50 86 ALA A C 1
ATOM 695 O O . ALA A 1 86 ? 17.104 -1.067 -19.815 1.00 93.50 86 ALA A O 1
ATOM 696 N N . THR A 1 87 ? 15.575 -1.600 -18.265 1.00 93.06 87 THR A N 1
ATOM 697 C CA . THR A 1 87 ? 14.671 -2.298 -19.193 1.00 93.06 87 THR A CA 1
ATOM 698 C C . THR A 1 87 ? 14.021 -1.346 -20.199 1.00 93.06 87 THR A C 1
ATOM 700 O O . THR A 1 87 ? 13.968 -1.666 -21.389 1.00 93.06 87 THR A O 1
ATOM 703 N N . SER A 1 88 ? 13.644 -0.135 -19.778 1.00 93.38 88 SER A N 1
ATOM 704 C CA . SER A 1 88 ? 13.181 0.937 -20.664 1.00 93.38 88 SER A CA 1
ATOM 705 C C . SER A 1 88 ? 14.226 1.292 -21.720 1.00 93.38 88 SER A C 1
ATOM 707 O O . SER A 1 88 ? 13.890 1.415 -22.896 1.00 93.38 88 SER A O 1
ATOM 709 N N . LEU A 1 89 ? 15.501 1.425 -21.333 1.00 93.19 89 LEU A N 1
ATOM 710 C CA . LEU A 1 89 ? 16.590 1.753 -22.260 1.00 93.19 89 LEU A CA 1
ATOM 711 C C . LEU A 1 89 ? 16.833 0.643 -23.288 1.00 93.19 89 LEU A C 1
ATOM 713 O O . LEU A 1 89 ? 17.048 0.935 -24.467 1.00 93.19 89 LEU A O 1
ATOM 717 N N . ILE A 1 90 ? 16.761 -0.624 -22.871 1.00 93.00 90 ILE A N 1
ATOM 718 C CA . ILE A 1 90 ? 16.865 -1.777 -23.779 1.00 93.00 90 ILE A CA 1
ATOM 719 C C . ILE A 1 90 ? 15.724 -1.744 -24.802 1.00 93.00 90 ILE A C 1
ATOM 721 O O . ILE A 1 90 ? 15.976 -1.792 -26.012 1.00 93.00 90 ILE A O 1
ATOM 725 N N . ALA A 1 91 ? 14.482 -1.602 -24.330 1.00 93.56 91 ALA A N 1
ATOM 726 C CA . ALA A 1 91 ? 13.300 -1.541 -25.185 1.00 93.56 91 ALA A CA 1
ATOM 727 C C . ALA A 1 91 ? 13.353 -0.340 -26.145 1.00 93.56 91 ALA A C 1
ATOM 729 O O . ALA A 1 91 ? 13.080 -0.481 -27.340 1.00 93.56 91 ALA A O 1
ATOM 730 N N . LEU A 1 92 ? 13.776 0.831 -25.657 1.00 93.75 92 LEU A N 1
ATOM 731 C CA . LEU A 1 92 ? 13.925 2.046 -26.455 1.00 93.75 92 LEU A CA 1
ATOM 732 C C . LEU A 1 92 ? 14.966 1.871 -27.558 1.00 93.75 92 LEU A C 1
ATOM 734 O O . LEU A 1 92 ? 14.722 2.275 -28.697 1.00 93.75 92 LEU A O 1
ATOM 738 N N . ARG A 1 93 ? 16.116 1.262 -27.249 1.00 91.69 93 ARG A N 1
ATOM 739 C CA . ARG A 1 93 ? 17.188 1.035 -28.225 1.00 91.69 93 ARG A CA 1
ATOM 740 C C . ARG A 1 93 ? 16.740 0.089 -29.336 1.00 91.69 93 ARG A C 1
ATOM 742 O O . ARG A 1 93 ? 17.010 0.361 -30.506 1.00 91.69 93 ARG A O 1
ATOM 749 N N . LEU A 1 94 ? 16.023 -0.980 -28.983 1.00 92.94 94 LEU A N 1
ATOM 750 C CA . LEU A 1 94 ? 15.436 -1.903 -29.954 1.00 92.94 94 LEU A CA 1
ATOM 751 C C . LEU A 1 94 ? 14.415 -1.188 -30.853 1.00 92.94 94 LEU A C 1
ATOM 753 O O . LEU A 1 94 ? 14.508 -1.257 -32.078 1.00 92.94 94 LEU A O 1
ATOM 757 N N . CYS A 1 95 ? 13.473 -0.456 -30.254 1.00 92.19 95 CYS A N 1
ATOM 758 C CA . CYS A 1 95 ? 12.422 0.251 -30.987 1.00 92.19 95 CYS A CA 1
ATOM 759 C C . CYS A 1 95 ? 12.981 1.364 -31.882 1.00 92.19 95 CYS A C 1
ATOM 761 O O . CYS A 1 95 ? 12.495 1.562 -32.994 1.00 92.19 95 CYS A O 1
ATOM 763 N N . SER A 1 96 ? 14.021 2.067 -31.425 1.00 90.31 96 SER A N 1
ATOM 764 C CA . SER A 1 96 ? 14.664 3.146 -32.179 1.00 90.31 96 SER A CA 1
ATOM 765 C C . SER A 1 96 ? 15.367 2.638 -33.430 1.00 90.31 96 SER A C 1
ATOM 767 O O . SER A 1 96 ? 15.260 3.277 -34.468 1.00 90.31 96 SER A O 1
ATOM 769 N N . LYS A 1 97 ? 16.031 1.477 -33.357 1.00 90.06 97 LYS A N 1
ATOM 770 C CA . LYS A 1 97 ? 16.689 0.865 -34.521 1.00 90.06 97 LYS A CA 1
ATOM 771 C C . LYS A 1 97 ? 15.689 0.468 -35.614 1.00 90.06 97 LYS A C 1
ATOM 773 O O . LYS A 1 97 ? 16.027 0.510 -36.788 1.00 90.06 97 LYS A O 1
ATOM 778 N N . ASN A 1 98 ? 14.468 0.107 -35.223 1.00 85.44 98 ASN A N 1
ATOM 779 C CA . ASN A 1 98 ? 13.435 -0.396 -36.129 1.00 85.44 98 ASN A CA 1
ATOM 780 C C . ASN A 1 98 ? 12.384 0.663 -36.515 1.00 85.44 98 ASN A C 1
ATOM 782 O O . ASN A 1 98 ? 11.344 0.293 -37.048 1.00 85.44 98 ASN A O 1
ATOM 786 N N . ASN A 1 99 ? 12.596 1.950 -36.202 1.00 87.00 99 ASN A N 1
ATOM 787 C CA . ASN A 1 99 ? 11.608 3.029 -36.381 1.00 87.00 99 ASN A CA 1
ATOM 788 C C . ASN A 1 99 ? 10.238 2.763 -35.711 1.00 87.00 99 ASN A C 1
ATOM 790 O O . ASN A 1 99 ? 9.220 3.333 -36.092 1.00 87.00 99 ASN A O 1
ATOM 794 N N . LYS A 1 100 ? 10.203 1.933 -34.659 1.00 91.00 100 LYS A N 1
ATOM 795 C CA . LYS A 1 100 ? 8.993 1.544 -33.905 1.00 91.00 100 LYS A CA 1
ATOM 796 C C . LYS A 1 100 ? 8.906 2.214 -32.531 1.00 91.00 100 LYS A C 1
ATOM 798 O O . LYS A 1 100 ? 8.369 1.642 -31.588 1.00 91.00 100 LYS A O 1
ATOM 803 N N . LYS A 1 101 ? 9.443 3.432 -32.382 1.00 88.50 101 LYS A N 1
ATOM 804 C CA . LYS A 1 101 ? 9.440 4.177 -31.100 1.00 88.50 101 LYS A CA 1
ATOM 805 C C . LYS A 1 101 ? 8.025 4.375 -30.535 1.00 88.50 101 LYS A C 1
ATOM 807 O O . LYS A 1 101 ? 7.851 4.371 -29.320 1.00 88.50 101 LYS A O 1
ATOM 812 N N . TYR A 1 102 ? 7.024 4.472 -31.413 1.00 88.25 102 TYR A N 1
ATOM 813 C CA . TYR A 1 102 ? 5.614 4.589 -31.039 1.00 88.25 102 TYR A CA 1
ATOM 814 C C . TYR A 1 102 ? 5.105 3.384 -30.233 1.00 88.25 102 TYR A C 1
ATOM 816 O O . TYR A 1 102 ? 4.292 3.573 -29.337 1.00 88.25 102 TYR A O 1
ATOM 824 N N . ALA A 1 103 ? 5.615 2.168 -30.469 1.00 87.50 103 ALA A N 1
ATOM 825 C CA . ALA A 1 103 ? 5.183 0.973 -29.740 1.00 87.50 103 ALA A CA 1
ATOM 826 C C . ALA A 1 103 ? 5.528 1.061 -28.243 1.00 87.50 103 ALA A C 1
ATOM 828 O O . ALA A 1 103 ? 4.692 0.778 -27.388 1.00 87.50 103 ALA A O 1
ATOM 829 N N . LEU A 1 104 ? 6.737 1.535 -27.920 1.00 89.62 104 LEU A N 1
ATOM 830 C CA . LEU A 1 104 ? 7.126 1.800 -26.534 1.00 89.62 104 LEU A CA 1
ATOM 831 C C . LEU A 1 104 ? 6.293 2.940 -25.928 1.00 89.62 104 LEU A C 1
ATOM 833 O O . LEU A 1 104 ? 5.882 2.847 -24.773 1.00 89.62 104 LEU A O 1
ATOM 837 N N . GLY A 1 105 ? 6.018 3.985 -26.715 1.00 91.25 105 GLY A N 1
ATOM 838 C CA . GLY A 1 105 ? 5.145 5.089 -26.310 1.00 91.25 105 GLY A CA 1
ATOM 839 C C . GLY A 1 105 ? 3.736 4.623 -25.932 1.00 91.25 105 GLY A C 1
ATOM 840 O O . GLY A 1 105 ? 3.222 5.047 -24.902 1.00 91.25 105 GLY A O 1
ATOM 841 N N . ILE A 1 106 ? 3.150 3.696 -26.699 1.00 92.12 106 ILE A N 1
ATOM 842 C CA . ILE A 1 106 ? 1.839 3.099 -26.403 1.00 92.12 106 ILE A CA 1
ATOM 843 C C . ILE A 1 106 ? 1.873 2.354 -25.065 1.00 92.12 106 ILE A C 1
ATOM 845 O O . ILE A 1 106 ? 1.009 2.590 -24.224 1.00 92.12 106 ILE A O 1
ATOM 849 N N . PHE A 1 107 ? 2.877 1.504 -24.820 1.00 90.88 107 PHE A N 1
ATOM 850 C CA . PHE A 1 107 ? 2.974 0.773 -23.550 1.00 90.88 107 PHE A CA 1
ATOM 851 C C . PHE A 1 107 ? 3.132 1.701 -22.344 1.00 90.88 107 PHE A C 1
ATOM 853 O O . PHE A 1 107 ? 2.476 1.495 -21.324 1.00 90.88 107 PHE A O 1
ATOM 860 N N . ILE A 1 108 ? 3.954 2.746 -22.464 1.00 90.88 108 ILE A N 1
ATOM 861 C CA . ILE A 1 108 ? 4.087 3.770 -21.420 1.00 90.88 108 ILE A CA 1
ATOM 862 C C . ILE A 1 108 ? 2.750 4.492 -21.213 1.00 90.88 108 ILE A C 1
ATOM 864 O O . ILE A 1 108 ? 2.310 4.639 -20.075 1.00 90.88 108 ILE A O 1
ATOM 868 N N . GLY A 1 109 ? 2.080 4.891 -22.297 1.00 92.69 109 GLY A N 1
ATOM 869 C CA . GLY A 1 109 ? 0.788 5.572 -22.254 1.00 92.69 109 GLY A CA 1
ATOM 870 C C . GLY A 1 109 ? -0.287 4.752 -21.543 1.00 92.69 109 GLY A C 1
ATOM 871 O O . GLY A 1 109 ? -0.947 5.269 -20.648 1.00 92.69 109 GLY A O 1
ATOM 872 N N . VAL A 1 110 ? -0.407 3.459 -21.863 1.00 91.44 110 VAL A N 1
ATOM 873 C CA . VAL A 1 110 ? -1.343 2.538 -21.195 1.00 91.44 110 VAL A CA 1
ATOM 874 C C . VAL A 1 110 ? -1.086 2.491 -19.690 1.00 91.44 110 VAL A C 1
ATOM 876 O O . VAL A 1 110 ? -2.022 2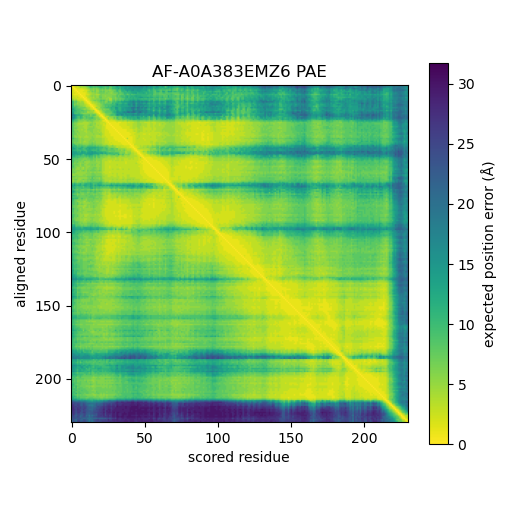.613 -18.903 1.00 91.44 110 VAL A O 1
ATOM 879 N N . VAL A 1 111 ? 0.175 2.362 -19.271 1.00 90.00 111 VAL A N 1
ATOM 880 C CA . VAL A 1 111 ? 0.518 2.336 -17.843 1.00 90.00 111 VAL A CA 1
ATOM 881 C C . VAL A 1 111 ? 0.171 3.655 -17.170 1.00 90.00 111 VAL A C 1
ATOM 883 O O . VAL A 1 111 ? -0.444 3.635 -16.110 1.00 90.00 111 VAL A O 1
ATOM 886 N N . ILE A 1 112 ? 0.530 4.791 -17.772 1.00 90.81 112 ILE A N 1
ATOM 887 C CA . ILE A 1 112 ? 0.225 6.115 -17.217 1.00 90.81 112 ILE A CA 1
ATOM 888 C C . ILE A 1 112 ? -1.286 6.290 -17.050 1.00 90.81 112 ILE A C 1
ATOM 890 O O . ILE A 1 112 ? -1.727 6.692 -15.977 1.00 90.81 112 ILE A O 1
ATOM 894 N N . ILE A 1 113 ? -2.080 5.936 -18.064 1.00 91.75 113 ILE A N 1
ATOM 895 C CA . ILE A 1 113 ? -3.545 6.024 -18.012 1.00 91.75 113 ILE A CA 1
ATOM 896 C C . ILE A 1 113 ? -4.099 5.156 -16.879 1.00 91.75 113 ILE A C 1
ATOM 898 O O . ILE A 1 113 ? -4.921 5.632 -16.100 1.00 91.75 113 ILE A O 1
ATOM 902 N N . LEU A 1 114 ? -3.623 3.916 -16.738 1.00 88.44 114 LEU A N 1
ATOM 903 C CA . LEU A 1 114 ? -4.050 3.027 -15.654 1.00 88.44 114 LEU A CA 1
ATOM 904 C C . LEU A 1 114 ? -3.680 3.580 -14.271 1.00 88.44 114 LEU A C 1
ATOM 906 O O . LEU A 1 114 ? -4.514 3.549 -13.368 1.00 88.44 114 LEU A O 1
ATOM 910 N N . GLN A 1 115 ? -2.465 4.115 -14.099 1.00 86.75 115 GLN A N 1
ATOM 911 C CA . GLN A 1 115 ? -2.034 4.690 -12.819 1.00 86.75 115 GLN A CA 1
ATOM 912 C C . GLN A 1 115 ? -2.824 5.952 -12.469 1.00 86.75 115 GLN A C 1
ATOM 914 O O . GLN A 1 115 ? -3.291 6.081 -11.341 1.00 86.75 115 GLN A O 1
ATOM 919 N N . ILE A 1 116 ? -3.011 6.867 -13.426 1.00 89.44 116 ILE A N 1
ATOM 920 C CA . ILE A 1 116 ? -3.801 8.085 -13.215 1.00 89.44 116 ILE A CA 1
ATOM 921 C C . ILE A 1 116 ? -5.257 7.720 -12.924 1.00 89.44 116 ILE A C 1
ATOM 923 O O . ILE A 1 116 ? -5.836 8.268 -11.994 1.00 89.44 116 ILE A O 1
ATOM 927 N N . GLY A 1 117 ? -5.837 6.773 -13.666 1.00 89.25 117 GLY A N 1
ATOM 928 C CA . GLY A 1 117 ? -7.206 6.309 -13.449 1.00 89.25 117 GLY A CA 1
ATOM 929 C C . GLY A 1 117 ? -7.401 5.695 -12.061 1.00 89.25 117 GLY A C 1
ATOM 930 O O . GLY A 1 117 ? -8.309 6.094 -11.333 1.00 89.25 117 GLY A O 1
ATOM 931 N N . GLY A 1 118 ? -6.512 4.783 -11.655 1.00 85.81 118 GLY A N 1
ATOM 932 C CA . GLY A 1 118 ? -6.536 4.187 -10.317 1.00 85.81 118 GLY A CA 1
ATOM 933 C C . GLY A 1 118 ? -6.370 5.231 -9.209 1.00 85.81 118 GLY A C 1
ATOM 934 O O . GLY A 1 118 ? -7.157 5.266 -8.261 1.00 85.81 118 GLY A O 1
ATOM 935 N N . GLN A 1 119 ? -5.401 6.139 -9.363 1.00 87.00 119 GLN A N 1
ATOM 936 C CA . GLN A 1 119 ? -5.157 7.223 -8.412 1.00 87.00 119 GLN A CA 1
ATOM 937 C C . GLN A 1 119 ? -6.338 8.194 -8.326 1.00 87.00 119 GLN A C 1
ATOM 939 O O . GLN A 1 119 ? -6.680 8.639 -7.229 1.00 87.00 119 GLN A O 1
ATOM 944 N N . ALA A 1 120 ? -6.978 8.514 -9.452 1.00 89.50 120 ALA A N 1
ATOM 945 C CA . ALA A 1 120 ? -8.153 9.373 -9.488 1.00 89.50 120 ALA A CA 1
ATOM 946 C C . ALA A 1 120 ? -9.286 8.756 -8.664 1.00 89.50 120 ALA A C 1
ATOM 948 O O . ALA A 1 120 ? -9.775 9.406 -7.743 1.00 89.50 120 ALA A O 1
ATOM 949 N N . ILE A 1 121 ? -9.628 7.484 -8.904 1.00 87.75 121 ILE A N 1
ATOM 950 C CA . ILE A 1 121 ? -10.670 6.773 -8.144 1.00 87.75 121 ILE A CA 1
ATOM 951 C C . ILE A 1 121 ? -10.350 6.775 -6.644 1.00 87.75 121 ILE A C 1
ATOM 953 O O . ILE A 1 121 ? -11.214 7.104 -5.832 1.00 87.75 121 ILE A O 1
ATOM 957 N N . ALA A 1 122 ? -9.105 6.467 -6.269 1.00 83.81 122 ALA A N 1
ATOM 958 C CA . ALA A 1 122 ? -8.686 6.448 -4.868 1.00 83.81 122 ALA A CA 1
ATOM 959 C C . ALA A 1 122 ? -8.741 7.838 -4.206 1.00 83.81 122 ALA A C 1
ATOM 961 O O . ALA A 1 122 ? -9.027 7.952 -3.015 1.00 83.81 122 ALA A O 1
ATOM 962 N N . THR A 1 123 ? -8.500 8.905 -4.972 1.00 89.88 123 THR A N 1
ATOM 963 C CA . THR A 1 123 ? -8.421 10.278 -4.454 1.00 89.88 123 THR A CA 1
ATOM 964 C C . THR A 1 123 ? -9.777 10.986 -4.435 1.00 89.88 123 THR A C 1
ATOM 966 O O . THR A 1 123 ? -9.930 11.941 -3.682 1.00 89.88 123 THR A O 1
ATOM 969 N N . VAL A 1 124 ? -10.794 10.524 -5.177 1.00 90.75 124 VAL A N 1
ATOM 970 C CA . VAL A 1 124 ? -12.118 11.183 -5.264 1.00 90.75 124 VAL A CA 1
ATOM 971 C C . VAL A 1 124 ? -12.720 11.485 -3.888 1.00 90.75 124 VAL A C 1
ATOM 973 O O . VAL A 1 124 ? -13.197 12.595 -3.657 1.00 90.75 124 VAL A O 1
ATOM 976 N N . ASN A 1 125 ? -12.657 10.542 -2.943 1.00 87.88 125 ASN A N 1
ATOM 977 C CA . ASN A 1 125 ? -13.206 10.751 -1.600 1.00 87.88 125 ASN A CA 1
ATOM 978 C C . ASN A 1 125 ? -12.473 11.845 -0.816 1.00 87.88 125 ASN A C 1
ATOM 980 O O . ASN A 1 125 ? -13.113 12.583 -0.067 1.00 87.88 125 ASN A O 1
ATOM 984 N N . TYR A 1 126 ? -11.154 11.937 -0.986 1.00 90.81 126 TYR A N 1
ATOM 985 C CA . TYR A 1 126 ? -10.307 12.939 -0.340 1.00 90.81 126 TYR A CA 1
ATOM 986 C C . TYR A 1 126 ? -10.469 14.303 -1.004 1.00 90.81 126 TYR A C 1
ATOM 988 O O . TYR A 1 126 ? -10.618 15.304 -0.313 1.00 90.81 126 TYR A O 1
ATOM 996 N N . ALA A 1 127 ? -10.512 14.337 -2.337 1.00 91.81 127 ALA A N 1
ATOM 997 C CA . ALA A 1 127 ? -10.785 15.542 -3.105 1.00 91.81 127 ALA A CA 1
ATOM 998 C C . ALA A 1 127 ? -12.139 16.132 -2.705 1.00 91.81 127 ALA A C 1
ATOM 1000 O O . ALA A 1 127 ? -12.221 17.319 -2.414 1.00 91.81 127 ALA A O 1
ATOM 1001 N N . ARG A 1 128 ? -13.183 15.301 -2.587 1.00 92.56 128 ARG A N 1
ATOM 1002 C CA . ARG A 1 128 ? -14.484 15.742 -2.075 1.00 92.56 128 ARG A CA 1
ATOM 1003 C C . ARG A 1 128 ? -14.349 16.381 -0.696 1.00 92.56 128 ARG A C 1
ATOM 1005 O O . ARG A 1 128 ? -14.842 17.481 -0.511 1.00 92.56 128 ARG A O 1
ATOM 1012 N N . TYR A 1 129 ? -13.654 15.753 0.243 1.00 93.31 129 TYR A N 1
ATOM 1013 C CA . TYR A 1 129 ? -13.489 16.319 1.584 1.00 93.31 129 TYR A CA 1
ATOM 1014 C C . TYR A 1 129 ? -12.711 17.644 1.609 1.00 93.31 129 TYR A C 1
ATOM 1016 O O . TYR A 1 129 ?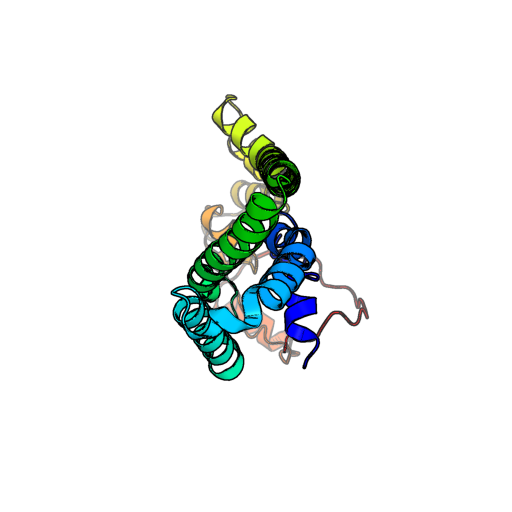 -13.028 18.518 2.402 1.00 93.31 129 TYR A O 1
ATOM 1024 N N . VAL A 1 130 ? -11.709 17.808 0.740 1.00 93.25 130 VAL A N 1
ATOM 1025 C CA . VAL A 1 130 ? -10.889 19.030 0.679 1.00 93.25 130 VAL A CA 1
ATOM 1026 C C . VAL A 1 130 ? -11.606 20.168 -0.051 1.00 93.25 130 VAL A C 1
ATOM 1028 O O . VAL A 1 130 ? -11.531 21.315 0.377 1.00 93.25 130 VAL A O 1
ATOM 1031 N N . PHE A 1 131 ? -12.282 19.867 -1.160 1.00 95.75 131 PHE A N 1
ATOM 1032 C CA . PHE A 1 131 ? -12.916 20.870 -2.023 1.00 95.75 131 PHE A CA 1
ATOM 1033 C C . PHE A 1 131 ? -14.381 21.142 -1.680 1.00 95.75 131 PHE A C 1
ATOM 1035 O O . PHE A 1 131 ? -14.983 22.053 -2.244 1.00 95.75 131 PHE A O 1
ATOM 1042 N N . THR A 1 132 ? -14.972 20.372 -0.769 1.00 92.62 132 THR A N 1
ATOM 1043 C CA . THR A 1 132 ? -16.312 20.637 -0.241 1.00 92.62 132 THR A CA 1
ATOM 1044 C C . THR A 1 132 ? -16.226 20.944 1.245 1.00 92.62 132 THR A C 1
ATOM 1046 O O . THR A 1 132 ? -15.316 20.491 1.929 1.00 92.62 132 THR A O 1
ATOM 1049 N N . SER A 1 133 ? -17.200 21.676 1.781 1.00 92.19 133 SER A N 1
ATOM 1050 C CA . SER A 1 133 ? -17.332 21.903 3.228 1.00 92.19 133 SER A CA 1
ATOM 1051 C C . SER A 1 133 ? -17.911 20.679 3.956 1.00 92.19 133 SER A C 1
ATOM 1053 O O . SER A 1 133 ? -18.754 20.810 4.840 1.00 92.19 133 SER A O 1
ATOM 1055 N N . GLU A 1 134 ? -17.515 19.471 3.547 1.00 94.25 134 GLU A N 1
ATOM 1056 C CA . GLU A 1 134 ? -17.978 18.230 4.157 1.00 94.25 134 GLU A CA 1
ATOM 1057 C C . GLU A 1 134 ? -17.504 18.141 5.621 1.00 94.25 134 GLU A C 1
ATOM 1059 O O . GLU A 1 134 ? -16.307 18.265 5.891 1.00 94.25 134 GLU A O 1
ATOM 1064 N N . PRO A 1 135 ? -18.405 17.864 6.582 1.00 94.38 135 PRO A N 1
ATOM 1065 C CA . PRO A 1 135 ? -18.005 17.605 7.957 1.00 94.38 135 PRO A CA 1
ATOM 1066 C C . PRO A 1 135 ? -17.063 16.402 8.054 1.00 94.38 135 PRO A C 1
ATOM 1068 O O . PRO A 1 135 ? -17.306 15.357 7.445 1.00 94.38 135 PRO A O 1
ATOM 1071 N N . ARG A 1 136 ? -16.026 16.515 8.894 1.00 93.62 136 ARG A N 1
ATOM 1072 C CA . ARG A 1 136 ? -15.034 15.451 9.141 1.00 93.62 136 ARG A CA 1
ATOM 1073 C C . ARG A 1 136 ? -15.674 14.093 9.422 1.00 93.62 136 ARG A C 1
ATOM 1075 O O . ARG A 1 136 ? -15.211 13.080 8.908 1.00 93.62 136 ARG A O 1
ATOM 1082 N N . ASP A 1 137 ? -16.740 14.080 10.206 1.00 94.00 137 ASP A N 1
ATOM 1083 C CA . ASP A 1 137 ? -17.444 12.863 10.594 1.00 94.00 137 ASP A CA 1
ATOM 1084 C C . ASP A 1 137 ? -18.065 12.141 9.388 1.00 94.00 137 ASP A C 1
ATOM 1086 O O . ASP A 1 137 ? -17.943 10.924 9.278 1.00 94.00 137 ASP A O 1
ATOM 1090 N N . ASN A 1 138 ? -18.630 12.872 8.421 1.00 93.88 138 ASN A N 1
ATOM 1091 C CA . ASN A 1 138 ? -19.184 12.281 7.196 1.00 93.88 138 ASN A CA 1
ATOM 1092 C C . ASN A 1 138 ? -18.085 11.662 6.323 1.00 93.88 138 ASN A C 1
ATOM 1094 O O . ASN A 1 138 ? -18.244 10.555 5.796 1.00 93.88 138 ASN A O 1
ATOM 1098 N N . PHE A 1 139 ? -16.939 12.341 6.227 1.00 94.62 139 PHE A N 1
ATOM 1099 C CA . PHE A 1 139 ? -15.776 11.816 5.524 1.00 94.62 139 PHE A CA 1
ATOM 1100 C C . PHE A 1 139 ? -15.249 10.535 6.181 1.00 94.62 139 PHE A C 1
ATOM 1102 O O . PHE A 1 139 ? -15.004 9.542 5.492 1.00 94.62 139 PHE A O 1
ATOM 1109 N N . LEU A 1 140 ? -15.097 10.526 7.507 1.00 94.31 140 LEU A N 1
ATOM 1110 C CA . LEU A 1 140 ? -14.608 9.359 8.240 1.00 94.31 140 LEU A CA 1
ATOM 1111 C C . LEU A 1 140 ? -15.594 8.189 8.158 1.00 94.31 140 LEU A C 1
ATOM 1113 O O . LEU A 1 140 ? -15.157 7.072 7.901 1.00 94.31 140 LEU A O 1
ATOM 1117 N N . THR A 1 141 ? -16.902 8.431 8.261 1.00 93.69 141 THR A N 1
ATOM 1118 C CA . THR A 1 141 ? -17.933 7.393 8.092 1.00 93.69 141 THR A CA 1
ATOM 1119 C C . THR A 1 141 ? -17.876 6.743 6.711 1.00 93.69 141 THR A C 1
ATOM 1121 O O . THR A 1 141 ? -18.030 5.530 6.598 1.00 93.69 141 THR A O 1
ATOM 1124 N N . ARG A 1 142 ? -17.598 7.516 5.653 1.00 90.25 142 ARG A N 1
ATOM 1125 C CA . ARG A 1 142 ? -17.470 6.975 4.290 1.00 90.25 142 ARG A CA 1
ATOM 1126 C C . ARG A 1 142 ? -16.190 6.161 4.075 1.00 90.25 142 ARG A C 1
ATOM 1128 O O . ARG A 1 142 ? -16.199 5.237 3.267 1.00 90.25 142 ARG A O 1
ATOM 1135 N N . ASN A 1 143 ? -15.090 6.514 4.741 1.00 89.69 143 ASN A N 1
ATOM 1136 C CA . ASN A 1 143 ? -13.768 5.936 4.456 1.00 89.69 143 ASN A CA 1
ATOM 1137 C C . ASN A 1 143 ? -13.297 4.901 5.487 1.00 89.69 143 ASN A C 1
ATOM 1139 O O . ASN A 1 143 ? -12.406 4.110 5.188 1.00 89.69 143 ASN A O 1
ATOM 1143 N N . LEU A 1 144 ? -13.865 4.886 6.692 1.00 90.12 144 LEU A N 1
ATOM 1144 C CA . LEU A 1 144 ? -13.482 3.980 7.769 1.00 90.12 144 LEU A CA 1
ATOM 1145 C C . LEU A 1 144 ? -14.682 3.132 8.190 1.00 90.12 144 LEU A C 1
ATOM 1147 O O . LEU A 1 144 ? -15.559 3.596 8.914 1.00 90.12 144 LEU A O 1
ATOM 1151 N N . THR A 1 145 ? -14.669 1.852 7.815 1.00 87.88 145 THR A N 1
ATOM 1152 C CA . THR A 1 145 ? -15.762 0.893 8.066 1.00 87.88 145 THR A CA 1
ATOM 1153 C C . THR A 1 145 ? -16.255 0.885 9.516 1.00 87.88 145 THR A C 1
ATOM 1155 O O . THR A 1 145 ? -17.450 0.804 9.767 1.00 87.88 145 THR A O 1
ATOM 1158 N N . ASN A 1 146 ? -15.338 1.006 10.478 1.00 90.44 146 ASN A N 1
ATOM 1159 C CA . ASN A 1 146 ? -15.636 0.899 11.910 1.00 90.44 146 ASN A CA 1
ATOM 1160 C C . ASN A 1 146 ? -15.752 2.259 12.618 1.00 90.44 146 ASN A C 1
ATOM 1162 O O . ASN A 1 146 ? -15.819 2.311 13.845 1.00 90.44 146 ASN A O 1
ATOM 1166 N N . TYR A 1 147 ? -15.744 3.372 11.882 1.00 95.19 147 TYR A N 1
ATOM 1167 C CA . TYR A 1 147 ? -15.849 4.696 12.488 1.00 95.19 147 TYR A CA 1
ATOM 1168 C C . TYR A 1 147 ? -17.191 4.980 13.184 1.00 95.19 147 TYR A C 1
ATOM 1170 O O . TYR A 1 147 ? -17.149 5.573 14.264 1.00 95.19 147 TYR A O 1
ATOM 1178 N N . PRO A 1 148 ? -18.353 4.498 12.698 1.00 95.06 148 PRO A N 1
ATOM 1179 C CA . PRO A 1 148 ? -19.613 4.659 13.429 1.00 95.06 148 PRO A CA 1
ATOM 1180 C C . PRO A 1 148 ? -19.568 4.109 14.864 1.00 95.06 148 PRO A C 1
ATOM 1182 O O . PRO A 1 148 ? -20.135 4.707 15.775 1.00 95.06 148 PRO A O 1
ATOM 1185 N N . ALA A 1 149 ? -18.822 3.023 15.104 1.00 94.69 149 ALA A N 1
ATOM 1186 C CA . ALA A 1 149 ? -18.624 2.497 16.455 1.00 94.69 149 ALA A CA 1
ATOM 1187 C C . ALA A 1 149 ? -17.854 3.483 17.348 1.00 94.69 149 ALA A C 1
ATOM 1189 O O . ALA A 1 149 ? -18.186 3.650 18.518 1.00 94.69 149 ALA A O 1
ATOM 1190 N N . VAL A 1 150 ? -16.859 4.183 16.795 1.00 96.12 150 VAL A N 1
ATOM 1191 C CA . VAL A 1 150 ? -16.127 5.237 17.511 1.00 96.12 150 VAL A CA 1
ATOM 1192 C C . VAL A 1 150 ? -17.039 6.419 17.832 1.00 96.12 150 VAL A C 1
ATOM 1194 O O . VAL A 1 150 ? -16.970 6.951 18.938 1.00 96.12 150 VAL A O 1
ATOM 1197 N N . GLN A 1 151 ? -17.905 6.823 16.896 1.00 96.75 151 GLN A N 1
ATOM 1198 C CA . GLN A 1 151 ? -18.882 7.889 17.138 1.00 96.75 151 GLN A CA 1
ATOM 1199 C C . GLN A 1 151 ? -19.831 7.519 18.279 1.00 96.75 151 GLN A C 1
ATOM 1201 O O . GLN A 1 151 ? -20.013 8.317 19.198 1.00 96.75 151 GLN A O 1
ATOM 1206 N N . TRP A 1 152 ? -20.368 6.294 18.266 1.00 96.56 152 TRP A N 1
ATOM 1207 C CA . TRP A 1 152 ? -21.218 5.799 19.345 1.00 96.56 152 TRP A CA 1
ATOM 1208 C C . TRP A 1 152 ? -20.471 5.789 20.682 1.00 96.56 152 TRP A C 1
ATOM 1210 O O . TRP A 1 152 ? -20.958 6.354 21.657 1.00 96.56 152 TRP A O 1
ATOM 1220 N N . ILE A 1 153 ? -19.258 5.235 20.720 1.00 97.31 153 ILE A N 1
ATOM 1221 C CA . ILE A 1 153 ? -18.435 5.163 21.933 1.00 97.31 153 ILE A CA 1
ATOM 1222 C C . ILE A 1 153 ? -18.183 6.557 22.514 1.00 97.31 153 ILE A C 1
ATOM 1224 O O . ILE A 1 153 ? -18.433 6.789 23.693 1.00 97.31 153 ILE A O 1
ATOM 1228 N N . ASN A 1 154 ? -17.745 7.501 21.682 1.00 97.00 154 ASN A N 1
ATOM 1229 C CA . ASN A 1 154 ? -17.448 8.863 22.115 1.00 97.00 154 ASN A CA 1
ATOM 1230 C C . ASN A 1 154 ? -18.691 9.640 22.579 1.00 97.00 154 ASN A C 1
ATOM 1232 O O . ASN A 1 154 ? -18.538 10.626 23.296 1.00 97.00 154 ASN A O 1
ATOM 1236 N N . GLY A 1 155 ? -19.889 9.251 22.130 1.00 97.25 155 GLY A N 1
ATOM 1237 C CA . GLY A 1 155 ? -21.153 9.888 22.504 1.00 97.25 155 GLY A CA 1
ATOM 1238 C C . GLY A 1 155 ? -21.864 9.249 23.699 1.00 97.25 155 GLY A C 1
ATOM 1239 O O . GLY A 1 155 ? -22.725 9.896 24.284 1.00 97.25 155 GLY A O 1
ATOM 1240 N N . ASN A 1 156 ? -21.527 8.003 24.056 1.00 98.19 156 ASN A N 1
ATOM 1241 C CA . ASN A 1 156 ? -22.286 7.219 25.040 1.00 98.19 156 ASN A CA 1
ATOM 1242 C C . ASN A 1 156 ? -21.462 6.754 26.249 1.00 98.19 156 ASN A C 1
ATOM 1244 O O . ASN A 1 156 ? -22.038 6.517 27.309 1.00 98.19 156 ASN A O 1
ATOM 1248 N N . LEU A 1 157 ? -20.140 6.608 26.117 1.00 97.88 157 LEU A N 1
ATOM 1249 C CA . LEU A 1 157 ? -19.287 6.138 27.212 1.00 97.88 157 LEU A CA 1
ATOM 1250 C C . LEU A 1 157 ? -18.693 7.296 28.017 1.00 97.88 157 LEU A C 1
ATOM 1252 O O . LEU A 1 157 ? -18.505 8.408 27.519 1.00 97.88 157 LEU A O 1
ATOM 1256 N N . LYS A 1 158 ? -18.382 7.026 29.285 1.00 97.12 158 LYS A N 1
ATOM 1257 C CA . LYS A 1 158 ? -17.814 8.009 30.211 1.00 97.12 158 LYS A CA 1
ATOM 1258 C C . LYS A 1 158 ? -16.294 8.105 30.034 1.00 97.12 158 LYS A C 1
ATOM 1260 O O . LYS A 1 158 ? -15.658 7.124 29.660 1.00 97.12 158 LYS A O 1
ATOM 1265 N N . PRO A 1 159 ? -15.656 9.229 30.408 1.00 95.69 159 PRO A N 1
ATOM 1266 C CA . PRO A 1 159 ? -14.192 9.347 30.391 1.00 95.69 159 PRO A CA 1
ATOM 1267 C C . PRO A 1 159 ? -13.453 8.330 31.279 1.00 95.69 159 PRO A C 1
ATOM 1269 O O . PRO A 1 159 ? -12.261 8.104 31.092 1.00 95.69 159 PRO A O 1
ATOM 1272 N N . THR A 1 160 ? -14.146 7.733 32.253 1.00 96.31 160 THR A N 1
ATOM 1273 C CA . THR A 1 160 ? -13.627 6.664 33.120 1.00 96.31 160 THR A CA 1
ATOM 1274 C C . THR A 1 160 ? -13.710 5.278 32.485 1.00 96.31 160 THR A C 1
ATOM 1276 O O . THR A 1 160 ? -13.088 4.348 32.993 1.00 96.31 160 THR A O 1
ATOM 1279 N N . ASP A 1 161 ? -14.491 5.121 31.414 1.00 97.56 161 ASP A N 1
ATOM 1280 C CA . ASP A 1 161 ? -14.574 3.867 30.679 1.00 97.56 161 ASP A CA 1
ATOM 1281 C C . ASP A 1 161 ? -13.311 3.635 29.857 1.00 97.56 161 ASP A C 1
ATOM 1283 O O . ASP A 1 161 ? -12.685 4.569 29.356 1.00 97.56 161 ASP A O 1
ATOM 1287 N N . LYS A 1 162 ? -12.949 2.363 29.692 1.00 97.31 162 LYS A N 1
ATOM 1288 C CA . LYS A 1 162 ? -11.798 1.959 28.890 1.00 97.31 162 LYS A CA 1
ATOM 1289 C C . LYS A 1 162 ? -12.210 0.914 27.871 1.00 97.31 162 LYS A C 1
ATOM 1291 O O . LYS A 1 162 ? -12.685 -0.165 28.231 1.00 97.31 162 LYS A O 1
ATOM 1296 N N . VAL A 1 163 ? -11.994 1.225 26.596 1.00 96.81 163 VAL A N 1
ATOM 1297 C CA . VAL A 1 163 ? -12.359 0.342 25.482 1.00 96.81 163 VAL A CA 1
ATOM 1298 C C . VAL A 1 163 ? -11.164 -0.488 25.043 1.00 96.81 163 VAL A C 1
ATOM 1300 O O . VAL A 1 163 ? -10.132 0.040 24.640 1.00 96.81 163 VAL A O 1
ATOM 1303 N N . TYR A 1 164 ? -11.322 -1.803 25.049 1.00 95.00 164 TYR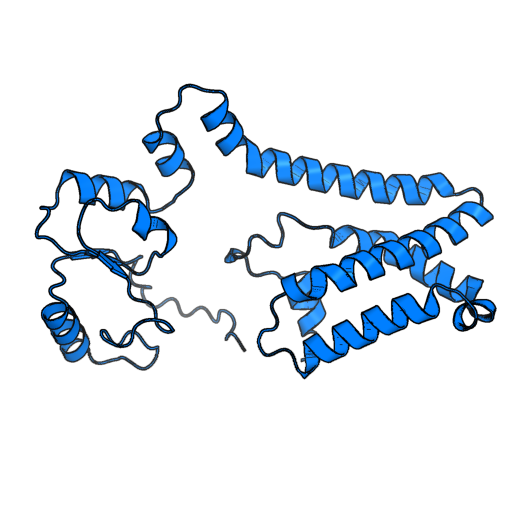 A N 1
ATOM 1304 C CA . TYR A 1 164 ? -10.433 -2.715 24.343 1.00 95.00 164 TYR A CA 1
ATOM 1305 C C . TYR A 1 164 ? -10.704 -2.655 22.840 1.00 95.00 164 TYR A C 1
ATOM 1307 O O . TYR A 1 164 ? -11.854 -2.746 22.417 1.00 95.00 164 TYR A O 1
ATOM 1315 N N . THR A 1 165 ? -9.662 -2.559 22.018 1.00 92.81 165 THR A N 1
ATOM 1316 C CA . THR A 1 165 ? -9.786 -2.591 20.556 1.00 92.81 165 THR A CA 1
ATOM 1317 C C . THR A 1 165 ? -8.581 -3.254 19.903 1.00 92.81 165 THR A C 1
ATOM 1319 O O . THR A 1 165 ? -7.452 -3.138 20.376 1.00 92.81 165 THR A O 1
ATOM 1322 N N . ARG A 1 166 ? -8.813 -3.921 18.769 1.00 89.44 166 ARG A N 1
ATOM 1323 C CA . ARG A 1 166 ? -7.752 -4.436 17.879 1.00 89.44 166 ARG A CA 1
ATOM 1324 C C . ARG A 1 166 ? -7.549 -3.560 16.637 1.00 89.44 166 ARG A C 1
ATOM 1326 O O . ARG A 1 166 ? -6.682 -3.832 15.810 1.00 89.44 166 ARG A O 1
ATOM 1333 N N . PHE A 1 167 ? -8.341 -2.501 16.482 1.00 89.56 167 PHE A N 1
ATOM 1334 C CA . PHE A 1 167 ? -8.335 -1.650 15.295 1.00 89.56 167 PHE A CA 1
ATOM 1335 C C . PHE A 1 167 ? -7.379 -0.472 15.455 1.00 89.56 167 PHE A C 1
ATOM 1337 O O . PHE A 1 167 ? -7.790 0.633 15.806 1.00 89.56 167 PHE A O 1
ATOM 1344 N N . ARG A 1 168 ? -6.098 -0.688 15.136 1.00 89.31 168 ARG A N 1
ATOM 1345 C CA . ARG A 1 168 ? -5.044 0.332 15.283 1.00 89.31 168 ARG A CA 1
ATOM 1346 C C . ARG A 1 168 ? -5.404 1.682 14.662 1.00 89.31 168 ARG A C 1
ATOM 1348 O O . ARG A 1 168 ? -5.108 2.725 15.234 1.00 89.31 168 ARG A O 1
ATOM 1355 N N . TRP A 1 169 ? -6.012 1.663 13.477 1.00 89.38 169 TRP A N 1
ATOM 1356 C CA . TRP A 1 169 ? -6.337 2.871 12.715 1.00 89.38 169 TRP A CA 1
ATOM 1357 C C . TRP A 1 169 ? -7.415 3.744 13.374 1.00 89.38 169 TRP A C 1
ATOM 1359 O O . TRP A 1 169 ? -7.540 4.910 13.013 1.00 89.38 169 TRP A O 1
ATOM 1369 N N . LEU A 1 170 ? -8.165 3.221 14.351 1.00 93.56 170 LEU A N 1
ATOM 1370 C CA . LEU A 1 170 ? -9.177 3.980 15.092 1.00 93.56 170 LEU A CA 1
ATOM 1371 C C . LEU A 1 170 ? -8.627 4.635 16.360 1.00 93.56 170 LEU A C 1
ATOM 1373 O O . LEU A 1 170 ? -9.292 5.505 16.912 1.00 93.56 170 LEU A O 1
ATOM 1377 N N . ASN A 1 171 ? -7.435 4.247 16.827 1.00 93.62 171 ASN A N 1
ATOM 1378 C CA . ASN A 1 171 ? -6.917 4.649 18.139 1.00 93.62 171 ASN A CA 1
ATOM 1379 C C . ASN A 1 171 ? -6.911 6.173 18.345 1.00 93.62 171 ASN A C 1
ATOM 1381 O O . ASN A 1 171 ? -7.243 6.651 19.423 1.00 93.62 171 ASN A O 1
ATOM 1385 N N . TYR A 1 172 ? -6.603 6.935 17.294 1.00 94.00 172 TYR A N 1
ATOM 1386 C CA . TYR A 1 172 ? -6.539 8.401 17.324 1.00 94.00 172 TYR A CA 1
ATOM 1387 C C . TYR A 1 172 ? -7.907 9.098 17.260 1.00 94.00 172 TYR A C 1
ATOM 1389 O O . TYR A 1 172 ? -7.977 10.325 17.245 1.00 94.00 172 TYR A O 1
ATOM 1397 N N . LEU A 1 173 ? -8.994 8.335 17.144 1.00 96.19 173 LEU A N 1
ATOM 1398 C CA . LEU A 1 173 ? -10.355 8.854 17.008 1.00 96.19 173 LEU A CA 1
ATOM 1399 C C . LEU A 1 173 ? -11.168 8.709 18.301 1.00 96.19 173 LEU A C 1
ATOM 1401 O O . LEU A 1 173 ? -12.228 9.325 18.416 1.00 96.19 173 LEU A O 1
ATOM 1405 N N . PHE A 1 174 ? -10.686 7.930 19.271 1.00 96.56 174 PHE A N 1
ATOM 1406 C CA . PHE A 1 174 ? -11.315 7.806 20.582 1.00 96.56 174 PHE A CA 1
ATOM 1407 C C . PHE A 1 174 ? -11.019 9.025 21.458 1.00 96.56 174 PHE A C 1
ATOM 1409 O O . PHE A 1 174 ? -9.901 9.531 21.486 1.00 96.56 174 PHE A O 1
ATOM 1416 N N . LYS A 1 175 ? -12.037 9.477 22.192 1.00 96.81 175 LYS A N 1
ATOM 1417 C CA . LYS A 1 175 ? -11.948 10.551 23.197 1.00 96.81 175 LYS A CA 1
ATOM 1418 C C . LYS A 1 175 ? -11.847 10.017 24.630 1.00 96.81 175 LYS A C 1
ATOM 1420 O O . LYS A 1 175 ? -11.757 10.800 25.568 1.00 96.81 175 LYS A O 1
ATOM 1425 N N . ILE A 1 176 ? -11.886 8.697 24.787 1.00 96.56 176 ILE A N 1
ATOM 1426 C CA . ILE A 1 176 ? -11.818 7.985 26.064 1.00 96.56 176 ILE A CA 1
ATOM 1427 C C . ILE A 1 176 ? -10.590 7.063 26.089 1.00 96.56 176 ILE A C 1
ATOM 1429 O O . ILE A 1 176 ? -10.048 6.748 25.023 1.00 96.56 176 ILE A O 1
ATOM 1433 N N . PRO A 1 177 ? -10.145 6.605 27.271 1.00 97.06 177 PRO A N 1
ATOM 1434 C CA . PRO A 1 177 ? -9.076 5.623 27.385 1.00 97.06 177 PRO A CA 1
ATOM 1435 C C . PRO A 1 177 ? -9.320 4.371 26.536 1.00 97.06 177 PRO A C 1
ATOM 1437 O O . PRO A 1 177 ? -10.415 3.806 26.504 1.00 97.06 177 PRO A O 1
ATOM 1440 N N . ILE A 1 178 ? -8.262 3.889 25.887 1.00 95.88 178 ILE A N 1
ATOM 1441 C CA . ILE A 1 178 ? -8.295 2.642 25.126 1.00 95.88 178 ILE A CA 1
ATOM 1442 C C . ILE A 1 178 ? -7.213 1.678 25.593 1.00 95.88 178 ILE A C 1
ATOM 1444 O O . ILE A 1 178 ? -6.156 2.074 26.081 1.00 95.88 178 ILE A O 1
ATOM 1448 N N . TYR A 1 179 ? -7.482 0.393 25.413 1.00 94.06 179 TYR A N 1
ATOM 1449 C CA . TYR A 1 179 ? -6.493 -0.668 25.438 1.00 94.06 179 TYR A CA 1
ATOM 1450 C C . TYR A 1 179 ? -6.364 -1.230 24.022 1.00 94.06 179 TYR A C 1
ATOM 1452 O O . TYR A 1 179 ? -7.271 -1.899 23.524 1.00 94.06 179 TYR A O 1
ATOM 1460 N N . TYR A 1 180 ? -5.254 -0.924 23.354 1.00 92.56 180 TYR A N 1
ATOM 1461 C CA . TYR A 1 180 ? -4.985 -1.451 22.022 1.00 92.56 180 TYR A CA 1
ATOM 1462 C C . TYR A 1 180 ? -4.298 -2.811 22.131 1.00 92.56 180 TYR A C 1
ATOM 1464 O O . TYR A 1 180 ? -3.135 -2.898 22.510 1.00 92.56 180 TYR A O 1
ATOM 1472 N N . ALA A 1 181 ? -5.017 -3.869 21.773 1.00 89.19 181 ALA A N 1
ATOM 1473 C CA . ALA A 1 181 ? -4.501 -5.224 21.838 1.00 89.19 181 ALA A CA 1
ATOM 1474 C C . ALA A 1 181 ? -3.950 -5.668 20.480 1.00 89.19 181 ALA A C 1
ATOM 1476 O O . ALA A 1 181 ? -4.650 -5.634 19.464 1.00 89.19 181 ALA A O 1
ATOM 1477 N N . HIS A 1 182 ? -2.699 -6.129 20.466 1.00 85.56 182 HIS A N 1
ATOM 1478 C CA . HIS A 1 182 ? -2.047 -6.647 19.268 1.00 85.56 182 HIS A CA 1
ATOM 1479 C C . HIS A 1 182 ? -1.073 -7.774 19.616 1.00 85.56 182 HIS A C 1
ATOM 1481 O O . HIS A 1 182 ? -0.206 -7.600 20.469 1.00 85.56 182 HIS A O 1
ATOM 1487 N N . THR A 1 183 ? -1.164 -8.899 18.902 1.00 82.12 183 THR A N 1
ATOM 1488 C CA . THR A 1 183 ? -0.406 -10.133 19.192 1.00 82.12 183 THR A CA 1
ATOM 1489 C C . THR A 1 183 ? 1.109 -9.943 19.209 1.00 82.12 183 THR A C 1
ATOM 1491 O O . THR A 1 183 ? 1.810 -10.685 19.882 1.00 82.12 183 THR A O 1
ATOM 1494 N N . ASN A 1 184 ? 1.619 -8.958 18.464 1.00 75.00 184 ASN A N 1
ATOM 1495 C CA . ASN A 1 184 ? 3.059 -8.740 18.290 1.00 75.00 184 ASN A CA 1
ATOM 1496 C C . ASN A 1 184 ? 3.562 -7.479 19.005 1.00 75.00 184 ASN A C 1
ATOM 1498 O O . ASN A 1 184 ? 4.675 -7.033 18.740 1.00 75.00 184 ASN A O 1
ATOM 1502 N N . SER A 1 185 ? 2.719 -6.812 19.794 1.00 67.25 185 SER A N 1
ATOM 1503 C CA . SER A 1 185 ? 3.078 -5.526 20.411 1.00 67.25 185 SER A CA 1
ATOM 1504 C C . SER A 1 185 ? 2.668 -5.418 21.872 1.00 67.25 185 SER A C 1
ATOM 1506 O O . SER A 1 185 ? 3.182 -4.538 22.547 1.00 67.25 185 SER A O 1
ATOM 1508 N N . GLU A 1 186 ? 1.791 -6.298 22.359 1.00 68.75 186 GLU A N 1
ATOM 1509 C CA . GLU A 1 186 ? 1.236 -6.203 23.704 1.00 68.75 186 GLU A CA 1
ATOM 1510 C C . GLU A 1 186 ? 1.122 -7.601 24.331 1.00 68.75 186 GLU A C 1
ATOM 1512 O O . GLU A 1 186 ? 0.513 -8.494 23.744 1.00 68.75 186 GLU A O 1
ATOM 1517 N N . ALA A 1 187 ? 1.723 -7.792 25.511 1.00 70.62 187 ALA A N 1
ATOM 1518 C CA . ALA A 1 187 ? 1.785 -9.090 26.199 1.00 70.62 187 ALA A CA 1
ATOM 1519 C C . ALA A 1 187 ? 0.844 -9.195 27.414 1.00 70.62 187 ALA A C 1
ATOM 1521 O O . ALA A 1 187 ? 0.729 -10.266 28.009 1.00 70.62 187 ALA A O 1
ATOM 1522 N N . LEU A 1 188 ? 0.181 -8.099 27.801 1.00 86.94 188 LEU A N 1
ATOM 1523 C CA . LEU A 1 188 ? -0.614 -8.052 29.036 1.00 86.94 188 LEU A CA 1
ATOM 1524 C C . LEU A 1 188 ? -1.948 -8.803 28.916 1.00 86.94 188 LEU A C 1
ATOM 1526 O O . LEU A 1 188 ? -2.412 -9.393 29.888 1.00 86.94 188 LEU A O 1
ATOM 1530 N N . VAL A 1 189 ? -2.541 -8.831 27.721 1.00 88.75 189 VAL A N 1
ATOM 1531 C CA . VAL A 1 189 ? -3.710 -9.658 27.404 1.00 88.75 189 VAL A CA 1
ATOM 1532 C C . VAL A 1 189 ? -3.303 -10.665 26.334 1.00 88.75 189 VAL A C 1
ATOM 1534 O O . VAL A 1 189 ? -2.925 -10.295 25.223 1.00 88.75 189 VAL A O 1
ATOM 1537 N N . ASP A 1 190 ? -3.382 -11.949 26.674 1.00 87.75 190 ASP A N 1
ATOM 1538 C CA . ASP A 1 190 ? -2.958 -13.050 25.817 1.00 87.75 190 ASP A CA 1
ATOM 1539 C C . ASP A 1 190 ? -4.013 -13.306 24.738 1.00 87.75 190 ASP A C 1
ATOM 1541 O O . ASP A 1 190 ? -5.056 -13.915 24.976 1.00 87.75 190 ASP A O 1
ATOM 1545 N N . ILE A 1 191 ? -3.740 -12.790 23.543 1.00 86.88 191 ILE A N 1
ATOM 1546 C CA . ILE A 1 191 ? -4.573 -12.962 22.346 1.00 86.88 191 ILE A CA 1
ATOM 1547 C C . ILE A 1 191 ? -3.861 -13.762 21.255 1.00 86.88 191 ILE A C 1
ATOM 1549 O O . ILE A 1 191 ? -4.224 -13.680 20.079 1.00 86.88 191 ILE A O 1
ATOM 1553 N N . GLY A 1 192 ? -2.818 -14.508 21.630 1.00 84.25 192 GLY A N 1
ATOM 1554 C CA . GLY A 1 192 ? -2.097 -15.374 20.709 1.00 84.25 192 GLY A CA 1
ATOM 1555 C C . GLY A 1 192 ? -2.991 -16.491 20.151 1.00 84.25 192 GLY A C 1
ATOM 1556 O O . GLY A 1 192 ? -4.001 -16.852 20.754 1.00 84.25 192 GLY A O 1
ATOM 1557 N N . PRO A 1 193 ? -2.615 -17.112 19.022 1.00 82.12 193 PRO A N 1
ATOM 1558 C CA . PRO A 1 193 ? -3.399 -18.189 18.403 1.00 82.12 193 PRO A CA 1
ATOM 1559 C C . PRO A 1 193 ? -3.567 -19.427 19.305 1.00 82.12 193 PRO A C 1
ATOM 1561 O O . PRO A 1 193 ? -4.453 -20.250 19.083 1.00 82.12 193 PRO A O 1
ATOM 1564 N N . THR A 1 194 ? -2.720 -19.572 20.326 1.00 85.38 194 THR A N 1
ATOM 1565 C CA . THR A 1 194 ? -2.768 -20.648 21.323 1.00 85.38 194 THR A CA 1
ATOM 1566 C C . THR A 1 194 ? -3.560 -20.281 22.580 1.00 85.38 194 THR A C 1
ATOM 1568 O O . THR A 1 194 ? -3.793 -21.154 23.417 1.00 85.38 194 THR A O 1
ATOM 1571 N N . ALA A 1 195 ? -3.997 -19.027 22.728 1.00 85.75 195 ALA A N 1
ATOM 1572 C CA . ALA A 1 195 ? -4.773 -18.570 23.872 1.00 85.75 195 ALA A CA 1
ATOM 1573 C C . ALA A 1 195 ? -6.201 -19.134 23.802 1.00 85.75 195 ALA A C 1
ATOM 1575 O O . ALA A 1 195 ? -7.046 -18.661 23.046 1.00 85.75 195 ALA A O 1
ATOM 1576 N N . LYS A 1 196 ? -6.467 -20.189 24.580 1.00 86.94 196 LYS A N 1
ATOM 1577 C CA . LYS A 1 196 ? -7.772 -20.879 24.620 1.00 86.94 196 LYS A CA 1
ATOM 1578 C C . LYS A 1 196 ? -8.487 -20.775 25.966 1.00 86.94 196 LYS A C 1
ATOM 1580 O O . LYS A 1 196 ? -9.538 -21.380 26.137 1.00 86.94 196 LYS A O 1
ATOM 1585 N N . ASN A 1 197 ? -7.917 -20.049 26.929 1.00 92.06 197 ASN A N 1
ATOM 1586 C CA . ASN A 1 197 ? -8.468 -19.941 28.276 1.00 92.06 197 ASN A CA 1
ATOM 1587 C C . ASN A 1 197 ? -9.267 -18.628 28.429 1.00 92.06 197 ASN A C 1
ATOM 1589 O O . ASN A 1 197 ? -8.655 -17.579 28.649 1.00 92.06 197 ASN A O 1
ATOM 1593 N N . PRO A 1 198 ? -10.612 -18.663 28.340 1.00 90.81 198 PRO A N 1
ATOM 1594 C CA . PRO A 1 198 ? -11.437 -17.460 28.448 1.00 90.81 198 PRO A CA 1
ATOM 1595 C C . PRO A 1 198 ? -11.381 -16.829 29.844 1.00 90.81 198 PRO A C 1
ATOM 1597 O O . PRO A 1 198 ? -11.455 -15.610 29.955 1.00 90.81 198 PRO A O 1
ATOM 1600 N N . SER A 1 199 ? -11.191 -17.629 30.901 1.00 94.25 199 SER A N 1
ATOM 1601 C CA . SER A 1 199 ? -11.055 -17.116 32.270 1.00 94.25 199 SER A CA 1
ATOM 1602 C C . SER A 1 199 ? -9.789 -16.278 32.412 1.00 94.25 199 SER A C 1
ATOM 1604 O O . SER A 1 199 ? -9.836 -15.178 32.954 1.00 94.25 199 SER A O 1
ATOM 1606 N N . LYS A 1 200 ? -8.662 -16.762 31.871 1.00 93.06 200 LYS A N 1
ATOM 1607 C CA . LYS A 1 200 ? -7.398 -16.010 31.842 1.00 93.06 200 LYS A CA 1
ATOM 1608 C C . LYS A 1 200 ? -7.563 -14.699 31.073 1.00 93.06 200 LYS A C 1
ATOM 1610 O O . LYS A 1 200 ? -7.184 -13.654 31.586 1.00 93.06 200 LYS A O 1
ATOM 1615 N N . PHE A 1 201 ? -8.168 -14.749 29.885 1.00 92.06 201 PHE A N 1
ATOM 1616 C CA . PHE A 1 201 ? -8.440 -13.555 29.082 1.00 92.06 201 PHE A CA 1
ATOM 1617 C C . PHE A 1 201 ? -9.282 -12.531 29.855 1.00 92.06 201 PHE A C 1
ATOM 1619 O O . PHE A 1 201 ? -8.926 -11.358 29.918 1.00 92.06 201 PHE A O 1
ATOM 1626 N N . PHE A 1 202 ? -10.360 -12.977 30.502 1.00 93.94 202 PHE A N 1
ATOM 1627 C CA . PHE A 1 202 ? -11.222 -12.113 31.303 1.00 93.94 202 PHE A CA 1
ATOM 1628 C C . PHE A 1 202 ? -10.482 -11.476 32.488 1.00 93.94 202 PHE A C 1
ATOM 1630 O O . PHE A 1 202 ? -10.582 -10.266 32.685 1.00 93.94 202 PHE A O 1
ATOM 1637 N N . HIS A 1 203 ? -9.676 -12.246 33.228 1.00 96.19 203 HIS A N 1
ATOM 1638 C CA . HIS A 1 203 ? -8.851 -11.699 34.311 1.00 96.19 203 HIS A CA 1
ATOM 1639 C C . HIS A 1 203 ? -7.859 -10.651 33.811 1.00 96.19 203 HIS A C 1
ATOM 1641 O O . HIS A 1 203 ? -7.768 -9.575 34.394 1.00 96.19 203 HIS A O 1
ATOM 1647 N N . GLN A 1 204 ? -7.188 -10.910 32.689 1.00 94.94 204 GLN A N 1
ATOM 1648 C CA . GLN A 1 204 ? -6.263 -9.948 32.093 1.00 94.94 204 GLN A CA 1
ATOM 1649 C C . GLN A 1 204 ? -6.976 -8.652 31.680 1.00 94.94 204 GLN A C 1
ATOM 1651 O O . GLN A 1 204 ? -6.448 -7.563 31.887 1.00 94.94 204 GLN A O 1
ATOM 1656 N N . LEU A 1 205 ? -8.201 -8.727 31.147 1.00 94.69 205 LEU A N 1
ATOM 1657 C CA . LEU A 1 205 ? -8.995 -7.529 30.850 1.00 94.69 205 LEU A CA 1
ATOM 1658 C C . LEU A 1 205 ? -9.335 -6.726 32.113 1.00 94.69 205 LEU A C 1
ATOM 1660 O O . LEU A 1 205 ? -9.228 -5.496 32.094 1.00 94.69 205 LEU A O 1
ATOM 1664 N N . ILE A 1 206 ? -9.706 -7.408 33.202 1.00 96.06 206 ILE A N 1
ATOM 1665 C CA . ILE A 1 206 ? -9.977 -6.775 34.502 1.00 96.06 206 ILE A CA 1
ATOM 1666 C C . ILE A 1 206 ? -8.718 -6.092 35.040 1.00 96.06 206 ILE A C 1
ATOM 1668 O O . ILE A 1 206 ? -8.785 -4.936 35.455 1.00 96.06 206 ILE A O 1
ATOM 1672 N N . GLU A 1 207 ? -7.564 -6.760 34.991 1.00 96.06 207 GLU A N 1
ATOM 1673 C CA . GLU A 1 207 ? -6.276 -6.191 35.409 1.00 96.06 207 GLU A CA 1
ATOM 1674 C C . GLU A 1 207 ? -5.930 -4.929 34.610 1.00 96.06 207 GLU A C 1
ATOM 1676 O O . GLU A 1 207 ? -5.443 -3.941 35.161 1.00 96.06 207 GLU A O 1
ATOM 1681 N N . GLN A 1 208 ? -6.266 -4.916 33.317 1.00 95.50 208 GLN A N 1
ATOM 1682 C CA . GLN A 1 208 ? -6.111 -3.749 32.452 1.00 95.50 208 GLN A CA 1
ATOM 1683 C C . GLN A 1 208 ? -7.210 -2.694 32.626 1.00 95.50 208 GLN A C 1
ATOM 1685 O O . GLN A 1 208 ? -7.166 -1.666 31.938 1.00 95.50 208 GLN A O 1
ATOM 1690 N N . ARG A 1 209 ? -8.166 -2.909 33.538 1.00 96.31 209 ARG A N 1
ATOM 1691 C CA . ARG A 1 209 ? -9.323 -2.041 33.805 1.00 96.31 209 ARG A CA 1
ATOM 1692 C C . ARG A 1 209 ? -10.149 -1.755 32.551 1.00 96.31 209 ARG A C 1
ATOM 1694 O O . ARG A 1 209 ? -10.630 -0.642 32.365 1.00 96.31 209 ARG A O 1
ATOM 1701 N N . VAL A 1 210 ? -10.257 -2.732 31.655 1.00 96.56 210 VAL A N 1
ATOM 1702 C CA . VAL A 1 210 ? -11.109 -2.637 30.466 1.00 96.56 210 VAL A CA 1
ATOM 1703 C C . VAL A 1 210 ? -12.567 -2.760 30.898 1.00 96.56 210 VAL A C 1
ATOM 1705 O O . VAL A 1 210 ? -12.924 -3.716 31.580 1.00 96.56 210 VAL A O 1
ATOM 1708 N N . THR A 1 211 ? -13.413 -1.820 30.473 1.00 97.00 211 THR A N 1
ATOM 1709 C CA . THR A 1 211 ? -14.857 -1.847 30.764 1.00 97.00 211 THR A CA 1
ATOM 1710 C C . THR A 1 211 ? -15.695 -2.270 29.561 1.00 97.00 211 THR A C 1
ATOM 1712 O O . THR A 1 211 ? -16.771 -2.831 29.737 1.00 97.00 211 THR A O 1
ATOM 1715 N N . HIS A 1 212 ? -15.199 -2.057 28.338 1.00 96.56 212 HIS A N 1
ATOM 1716 C CA . HIS A 1 212 ? -15.932 -2.346 27.103 1.00 96.56 212 HIS A CA 1
ATOM 1717 C C . HIS A 1 212 ? -15.034 -3.015 26.057 1.00 96.56 212 HIS A C 1
ATOM 1719 O O . HIS A 1 212 ? -13.832 -2.752 25.989 1.00 96.56 212 HIS A O 1
ATOM 1725 N N . LEU A 1 213 ? -15.624 -3.851 25.199 1.00 94.44 213 LEU A N 1
ATOM 1726 C CA . LEU A 1 213 ? -14.930 -4.537 24.108 1.00 94.44 213 LEU A CA 1
ATOM 1727 C C . LEU A 1 213 ? -15.422 -4.027 22.750 1.00 94.44 213 LEU A C 1
ATOM 1729 O O . LEU A 1 213 ? -16.593 -4.177 22.418 1.00 94.44 213 LEU A O 1
ATOM 1733 N N . LEU A 1 214 ? -14.509 -3.494 21.938 1.00 93.25 214 LEU A N 1
ATOM 1734 C CA . LEU A 1 214 ? -14.715 -3.266 20.512 1.00 93.25 214 LEU A CA 1
ATOM 1735 C C . LEU A 1 214 ? -13.949 -4.329 19.719 1.00 93.25 214 LEU A C 1
ATOM 1737 O O . LEU A 1 214 ? -12.740 -4.235 19.488 1.00 93.25 214 LEU A O 1
ATOM 1741 N N . VAL A 1 215 ? -14.671 -5.355 19.286 1.00 87.44 215 VAL A N 1
ATOM 1742 C CA . VAL A 1 215 ? -14.142 -6.456 18.478 1.00 87.44 215 VAL A CA 1
ATOM 1743 C C . VAL A 1 215 ? -14.880 -6.505 17.141 1.00 87.44 215 VAL A C 1
ATOM 1745 O O . VAL A 1 215 ? -16.080 -6.255 17.094 1.00 87.44 215 VAL A O 1
ATOM 1748 N N . SER A 1 216 ? -14.177 -6.802 16.040 1.00 73.50 216 SER A N 1
ATOM 1749 C CA . SER A 1 216 ? -14.864 -7.272 14.828 1.00 73.50 216 SER A CA 1
ATOM 1750 C C . SER A 1 216 ? -15.580 -8.569 15.154 1.00 73.50 216 SER A C 1
ATOM 1752 O O . SER A 1 216 ? -15.087 -9.317 16.005 1.00 73.50 216 SER A O 1
ATOM 1754 N N . ASP A 1 217 ? -16.679 -8.812 14.440 1.00 56.97 217 ASP A N 1
ATOM 1755 C CA . ASP A 1 217 ? -17.486 -10.025 14.500 1.00 56.97 217 ASP A CA 1
ATOM 1756 C C . ASP A 1 217 ? -16.631 -11.242 14.864 1.00 56.97 217 ASP A C 1
ATOM 1758 O O . ASP A 1 217 ? -15.578 -11.494 14.257 1.00 56.97 217 ASP A O 1
ATOM 1762 N N . VAL A 1 218 ? -17.049 -11.949 15.915 1.00 47.62 218 VAL A N 1
ATOM 1763 C CA . VAL A 1 218 ? -16.466 -13.239 16.272 1.00 47.62 218 VAL A CA 1
ATOM 1764 C C . VAL A 1 218 ? -16.576 -14.060 15.000 1.00 47.62 218 VAL A C 1
ATOM 1766 O O . VAL A 1 218 ? -17.691 -14.320 14.566 1.00 47.62 218 VAL A O 1
ATOM 1769 N N . GLN A 1 219 ? -15.450 -14.400 14.362 1.00 42.47 219 GLN A N 1
ATOM 1770 C CA . GLN A 1 219 ? -15.433 -15.322 13.229 1.00 42.47 219 GLN A CA 1
ATOM 1771 C C . GLN A 1 219 ? -16.163 -16.589 13.680 1.00 42.47 219 GLN A C 1
ATOM 1773 O O . GLN A 1 219 ? -15.577 -17.469 14.312 1.00 42.47 219 GLN A O 1
ATOM 1778 N N . GLY A 1 220 ? -17.463 -16.665 13.407 1.00 37.59 220 GLY A N 1
ATOM 1779 C CA . GLY A 1 220 ? -18.242 -17.865 13.595 1.00 37.59 220 GLY A CA 1
ATOM 1780 C C . GLY A 1 220 ? -17.627 -18.869 12.650 1.00 37.59 220 GLY A C 1
ATOM 1781 O O . GLY A 1 220 ? -17.751 -18.682 11.449 1.00 37.59 220 GLY A O 1
ATOM 1782 N N . ARG A 1 221 ? -16.867 -19.830 13.197 1.00 40.38 221 ARG A N 1
ATOM 1783 C CA . ARG A 1 221 ? -16.329 -21.036 12.541 1.00 40.38 221 ARG A CA 1
ATOM 1784 C C . ARG A 1 221 ? -16.394 -20.994 11.002 1.00 40.38 221 ARG A C 1
ATOM 1786 O O . ARG A 1 221 ? -17.075 -21.809 10.393 1.00 40.38 221 ARG A O 1
ATOM 1793 N N . SER A 1 222 ? -15.677 -20.073 10.360 1.00 35.03 222 SER A N 1
ATOM 1794 C CA . SER A 1 222 ? -15.486 -20.141 8.914 1.00 35.03 222 SER A CA 1
ATOM 1795 C C . SER A 1 222 ? -14.255 -20.994 8.692 1.00 35.03 222 SER A C 1
ATOM 1797 O O . SER A 1 222 ? -13.120 -20.527 8.801 1.00 35.03 222 SER A O 1
ATOM 1799 N N . SER A 1 223 ? -14.491 -22.277 8.434 1.00 39.53 223 SER A N 1
ATOM 1800 C CA . SER A 1 223 ? -13.517 -23.212 7.884 1.00 39.53 223 SER A CA 1
ATOM 1801 C C . SER A 1 223 ? -13.158 -22.794 6.459 1.00 39.53 223 SER A C 1
ATOM 1803 O O . SER A 1 223 ? -13.535 -23.437 5.484 1.00 39.53 223 SER A O 1
ATOM 1805 N N . THR A 1 224 ? -12.439 -21.691 6.319 1.00 36.75 224 THR A N 1
ATOM 1806 C CA . THR A 1 224 ? -11.848 -21.290 5.050 1.00 36.75 224 THR A CA 1
ATOM 1807 C C . THR A 1 224 ? -10.354 -21.239 5.252 1.00 36.75 224 THR A C 1
ATOM 1809 O O . THR A 1 224 ? -9.803 -20.297 5.815 1.00 36.75 224 THR A O 1
ATOM 1812 N N . THR A 1 225 ? -9.730 -22.327 4.812 1.00 38.31 225 THR A N 1
ATOM 1813 C CA . THR A 1 225 ? -8.356 -22.439 4.331 1.00 38.31 225 THR A CA 1
ATOM 1814 C C . THR A 1 225 ? -7.923 -21.169 3.593 1.00 38.31 225 THR A C 1
ATOM 1816 O O . THR A 1 225 ? -8.024 -21.070 2.375 1.00 38.31 225 THR A O 1
ATOM 1819 N N . GLY A 1 226 ? -7.468 -20.170 4.340 1.00 31.62 226 GLY A N 1
ATOM 1820 C CA . GLY A 1 226 ? -6.931 -18.920 3.824 1.00 31.62 226 GLY A CA 1
ATOM 1821 C C . GLY A 1 226 ? -5.488 -18.814 4.274 1.00 31.62 226 GLY A C 1
ATOM 1822 O O . GLY A 1 226 ? -5.244 -18.586 5.451 1.00 31.62 226 GLY A O 1
ATOM 1823 N N . PHE A 1 227 ? -4.574 -19.085 3.340 1.00 28.97 227 PHE A N 1
ATOM 1824 C CA . PHE A 1 227 ? -3.124 -18.882 3.396 1.00 28.97 227 PHE A CA 1
ATOM 1825 C C . PHE A 1 227 ? -2.515 -18.696 4.795 1.00 28.97 227 PHE A C 1
ATOM 1827 O O . PHE A 1 227 ? -2.517 -17.602 5.359 1.00 28.97 227 PHE A O 1
ATOM 1834 N N . LYS A 1 228 ? -1.878 -19.766 5.294 1.00 26.84 228 LYS A N 1
ATOM 1835 C CA . LYS A 1 228 ? -0.832 -19.647 6.314 1.00 26.84 228 LYS A CA 1
ATOM 1836 C C . LYS A 1 228 ? 0.178 -18.613 5.813 1.00 26.84 228 LYS A C 1
ATOM 1838 O O . LYS A 1 228 ? 0.805 -18.823 4.774 1.00 26.84 228 LYS A O 1
ATOM 1843 N N . GLN A 1 229 ? 0.280 -17.492 6.521 1.00 29.88 229 GLN A N 1
ATOM 1844 C CA . GLN A 1 229 ? 1.433 -16.612 6.409 1.00 29.88 229 GLN A CA 1
ATOM 1845 C C . GLN A 1 229 ? 2.654 -17.458 6.777 1.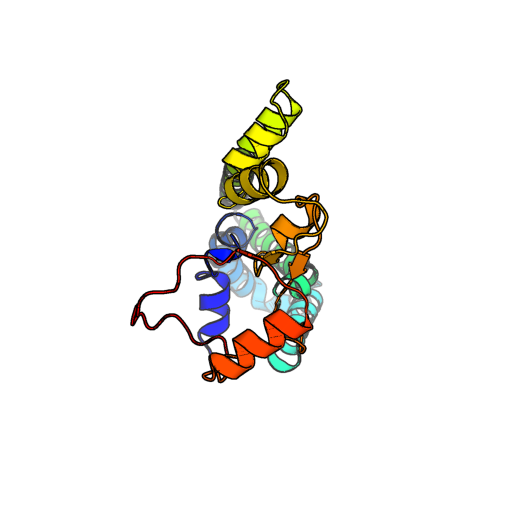00 29.88 229 GLN A C 1
ATOM 1847 O O . GLN A 1 229 ? 2.712 -18.015 7.874 1.00 29.88 229 GLN A O 1
ATOM 1852 N N . TRP A 1 230 ? 3.533 -17.638 5.797 1.00 30.27 230 TRP A N 1
ATOM 1853 C CA . TRP A 1 230 ? 4.895 -18.109 5.996 1.00 30.27 230 TRP A CA 1
ATOM 1854 C C . TRP A 1 230 ? 5.754 -16.919 6.409 1.00 30.27 230 TRP A C 1
ATOM 1856 O O . TRP A 1 230 ? 5.506 -15.819 5.856 1.00 30.27 230 TRP A O 1
#

Sequence (230 aa):
FFAYPFVATFGGASIFESGKIGFGPYLVLIFPLVMLGVWHFRDRFSVSRLAPILTIVTITYLLWFFFGPSQRVRHLLPAYALLMAATSLIALRLCSKNNKKYALGIFIGVVIILQIGGQAIATVNYARYVFTSEPRDNFLTRNLTNYPAVQWINGNLKPTDKVYTRFRWLNYLFKIPIYYAHTNSEALVDIGPTAKNPSKFFHQLIEQRVTHLLVSDVQGRSSTTGFKQW

Secondary structure (DSSP, 8-state):
-TTHHHHHHHS--GGGTTTTSSSHHHHHHHHHHHHHHHHHTHHHHTTSTHHHHHHHHHHHHHHHHHH-SS--GGGGHHHHHHHHHHHHHHHHHHHHHTT-HHHHHHHHHHHHHHHHHHHHHHHHHHHHHHHS---HHHHHHHH-TTHHHHHHHHHHS-TT--EEE--GGGGGG-SS-EEE--TTT--SS--STT---HHHHHHHHHHTT--EEE----------------

Solvent-accessible surface area (backbone atoms only — not comparable to full-atom values): 13739 Å² total; per-residue (Å²): 118,90,60,46,68,56,42,60,70,77,58,44,57,78,90,69,48,55,86,60,62,73,73,65,66,48,59,63,70,45,40,67,47,28,54,52,23,50,64,77,40,48,94,54,39,83,80,34,85,56,40,63,54,53,48,50,32,49,51,52,50,49,47,42,71,77,67,41,96,63,84,55,67,77,78,44,48,67,43,50,54,51,49,50,54,52,44,52,51,37,29,48,54,46,23,55,77,67,77,38,51,63,60,58,51,50,55,52,47,54,46,51,52,52,50,51,51,38,50,46,65,70,38,50,68,55,50,47,46,73,78,38,93,57,56,67,65,63,54,41,53,76,74,33,93,65,39,60,59,42,55,50,46,62,75,71,57,53,75,87,41,18,36,31,32,65,58,73,91,51,62,89,67,52,81,42,49,69,43,77,54,41,78,91,80,40,80,76,53,68,68,45,97,83,60,80,54,66,68,60,41,52,51,31,36,54,76,68,57,47,72,44,82,52,71,78,78,77,78,71,85,70,91,64,95,67,77,82,84,127

pLDDT: mean 84.26, std 15.43, range [26.84, 98.19]

Foldseek 3Di:
DVCVVVCVLPVPDVVVVNVLADCSVLCVLLVVLLVVLCVVCVVCQCVDPLVVLVVVLVVQVVCCVPPNPDVDCVSSVVSVVSVSVSSLVSSCVSCVVVVNNVSSVVSVVVSVCSNVVSVCVVCVLVCCVVVDVDDPLVSCVVVPVCSVVQVCCQVPPDLLAEEEDCDPVCPVSHPHHYDHDDCVPDDLADPDPPPPDVVSNVVSCVVVVHDYYDDDPDPPPPPDPDDDDD

Organism: NCBI:txid408172

Mean predicted aligned error: 8.59 Å

Radius of gyration: 25.15 Å; Cα contacts (8 Å, |Δi|>4): 172; chains: 1; bounding box: 53×45×72 Å